Protein AF-A0A1V8V947-F1 (afdb_monomer)

Sequence (233 aa):
MATFEHIASLLNGVDLNSVPNKHSVSIDYPALELLPEGYQLSLQPPANLAAREAPPLDSRRIGIDPATSASRVIHLSVANRPIPHAGVLDILVGLPEATKAMSCRPGDSKMLAVAFHDEELECEILRIMLATKFVTEDRVREYTFEMSTVEWRESIKDFAQPWALALDELITRSSDLAYYHVRGNIAWEMSTEAAFAEEGRWVHLWGSKELRAKERADMTVEQVEWLLREVEI

Nearest PDB structures (foldseek):
  5woe-assembly1_A  TM=4.242E-01  e=2.470E-01  Homo sapiens
  6osx-assembly1_A  TM=3.884E-01  e=1.626E-01  Enterobacter cloacae
  8q2d-assembly1_A  TM=3.964E-01  e=6.427E-01  Escherichia coli
  1u4f-assembly1_B  TM=5.274E-01  e=3.227E+00  Mus musculus
  3taz-assembly1_B  TM=4.093E-01  e=3.636E+00  Pyrococcus furiosus DSM 3638

Mean predicted aligned error: 11.47 Å

pLDDT: mean 73.64, std 14.0, range [33.88, 93.5]

Radius of gyration: 20.95 Å; Cα contacts (8 Å, |Δi|>4): 324; chains: 1; bounding box: 59×42×51 Å

Structure (mmCIF, N/CA/C/O backbone):
data_AF-A0A1V8V947-F1
#
_entry.id   AF-A0A1V8V947-F1
#
loop_
_atom_site.group_PDB
_atom_site.id
_atom_site.type_symbol
_atom_site.label_atom_id
_atom_site.label_alt_id
_atom_site.label_comp_id
_atom_site.label_asym_id
_atom_site.label_entity_id
_atom_site.label_seq_id
_atom_site.pdbx_PDB_ins_code
_atom_site.Cartn_x
_atom_site.Cartn_y
_atom_site.Cartn_z
_atom_site.occupancy
_atom_site.B_iso_or_equiv
_atom_site.auth_seq_id
_atom_site.auth_comp_id
_atom_site.auth_asym_id
_atom_site.auth_atom_id
_atom_site.pdbx_PDB_model_num
ATOM 1 N N . MET A 1 1 ? 16.355 -6.332 7.725 1.00 43.31 1 MET A N 1
ATOM 2 C CA . MET A 1 1 ? 16.368 -5.189 6.794 1.00 43.31 1 MET A CA 1
ATOM 3 C C . MET A 1 1 ? 16.352 -5.743 5.390 1.00 43.31 1 MET A C 1
ATOM 5 O O . MET A 1 1 ? 17.292 -6.456 5.046 1.00 43.31 1 MET A O 1
ATOM 9 N N . ALA A 1 2 ? 15.315 -5.455 4.608 1.00 51.19 2 ALA A N 1
ATOM 10 C CA . ALA A 1 2 ? 15.417 -5.676 3.176 1.00 51.19 2 ALA A CA 1
ATOM 11 C C . ALA A 1 2 ? 16.480 -4.751 2.609 1.00 51.19 2 ALA A C 1
ATOM 13 O O . ALA A 1 2 ? 16.470 -3.540 2.822 1.00 51.19 2 ALA A O 1
ATOM 14 N N . THR A 1 3 ? 17.432 -5.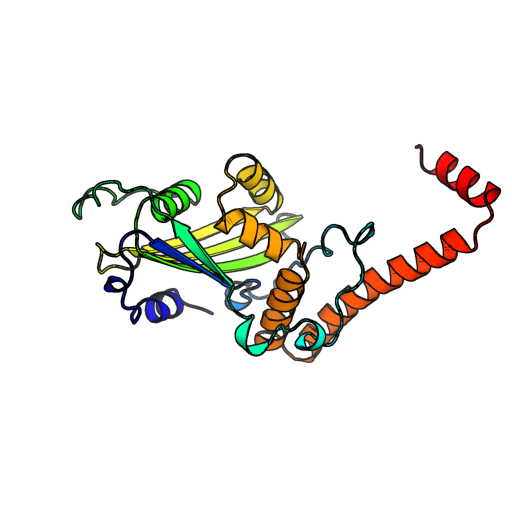349 1.917 1.00 59.91 3 THR A N 1
ATOM 15 C CA . THR A 1 3 ? 18.384 -4.623 1.096 1.00 59.91 3 THR A CA 1
ATOM 16 C C . THR A 1 3 ? 17.817 -4.540 -0.312 1.00 59.91 3 THR A C 1
ATOM 18 O O . THR A 1 3 ? 17.046 -5.400 -0.743 1.00 59.91 3 THR A O 1
ATOM 21 N N . PHE A 1 4 ? 18.221 -3.523 -1.066 1.00 56.31 4 PHE A N 1
ATOM 22 C CA . PHE A 1 4 ? 17.916 -3.455 -2.492 1.00 56.31 4 PHE A CA 1
ATOM 23 C C . PHE A 1 4 ? 18.330 -4.730 -3.246 1.00 56.31 4 PHE A C 1
ATOM 25 O O . PHE A 1 4 ? 17.620 -5.161 -4.149 1.00 56.31 4 PHE A O 1
ATOM 32 N N . GLU A 1 5 ? 19.385 -5.417 -2.791 1.00 58.59 5 GLU A N 1
ATOM 33 C CA . GLU A 1 5 ? 19.790 -6.733 -3.298 1.00 58.59 5 GLU A CA 1
ATOM 34 C C . GLU A 1 5 ? 18.665 -7.778 -3.213 1.00 58.59 5 GLU A C 1
ATOM 36 O O . GLU A 1 5 ? 18.510 -8.581 -4.132 1.00 58.59 5 GLU A O 1
ATOM 41 N N . HIS A 1 6 ? 17.839 -7.750 -2.159 1.00 63.78 6 HIS A N 1
ATOM 42 C CA . HIS A 1 6 ? 16.700 -8.656 -2.017 1.00 63.78 6 HIS A CA 1
ATOM 43 C C . HIS A 1 6 ? 15.627 -8.370 -3.075 1.00 63.78 6 HIS A C 1
ATOM 45 O O . HIS A 1 6 ? 15.242 -9.269 -3.822 1.00 63.78 6 HIS A O 1
ATOM 51 N N . ILE A 1 7 ? 15.204 -7.113 -3.218 1.00 60.56 7 ILE A N 1
ATOM 52 C CA . ILE A 1 7 ? 14.146 -6.721 -4.162 1.00 60.56 7 ILE A CA 1
ATOM 53 C C . ILE A 1 7 ? 14.621 -6.879 -5.616 1.00 60.56 7 ILE A C 1
ATOM 55 O O . ILE A 1 7 ? 13.894 -7.408 -6.457 1.00 60.56 7 ILE A O 1
ATOM 59 N N . ALA A 1 8 ? 15.864 -6.494 -5.912 1.00 58.66 8 ALA A N 1
ATOM 60 C CA . ALA A 1 8 ? 16.474 -6.654 -7.228 1.00 58.66 8 ALA A CA 1
ATOM 61 C C . ALA A 1 8 ? 16.650 -8.133 -7.609 1.00 58.66 8 ALA A C 1
ATOM 63 O O . ALA A 1 8 ? 16.474 -8.489 -8.776 1.00 58.66 8 ALA A O 1
ATOM 64 N N . SER A 1 9 ? 16.943 -9.018 -6.644 1.00 64.50 9 SER A N 1
ATOM 65 C CA . SER A 1 9 ? 17.033 -10.464 -6.898 1.00 64.50 9 SER A CA 1
ATOM 66 C C . SER A 1 9 ? 15.698 -11.073 -7.334 1.00 64.50 9 SER A C 1
ATOM 68 O O . SER A 1 9 ? 15.692 -11.938 -8.206 1.00 64.50 9 SER A O 1
ATOM 70 N N . LEU A 1 10 ? 14.571 -10.568 -6.819 1.00 61.28 10 LEU A N 1
ATOM 71 C CA . LEU A 1 10 ? 13.229 -11.016 -7.209 1.00 61.28 10 LEU A CA 1
ATOM 72 C C . LEU A 1 10 ? 12.873 -10.620 -8.651 1.00 61.28 10 LEU A C 1
ATOM 74 O O . LEU A 1 10 ? 12.071 -11.293 -9.293 1.00 61.28 10 LEU A O 1
ATOM 78 N N . LEU A 1 11 ? 13.503 -9.568 -9.183 1.00 60.72 11 LEU A N 1
ATOM 79 C CA . LEU A 1 11 ? 13.373 -9.157 -10.585 1.00 60.72 11 LEU A CA 1
ATOM 80 C C . LEU A 1 11 ? 14.347 -9.914 -11.510 1.00 60.72 11 LEU A C 1
ATOM 82 O O . LEU A 1 11 ? 14.129 -10.004 -12.723 1.00 60.72 11 LEU A O 1
ATOM 86 N N . ASN A 1 12 ? 15.413 -10.501 -10.957 1.00 55.03 12 ASN A N 1
ATOM 87 C CA . ASN A 1 12 ? 16.389 -11.315 -11.681 1.00 55.03 12 ASN A CA 1
ATOM 88 C C . ASN A 1 12 ? 15.893 -12.761 -11.835 1.00 55.03 12 ASN A C 1
ATOM 90 O O . ASN A 1 12 ? 16.386 -13.694 -11.212 1.00 55.03 12 ASN A O 1
ATOM 94 N N . GLY A 1 13 ? 14.897 -12.941 -12.699 1.00 53.22 13 GLY A N 1
ATOM 95 C CA . GLY A 1 13 ? 14.314 -14.251 -13.013 1.00 53.22 13 GLY A CA 1
ATOM 96 C C . GLY A 1 13 ? 13.030 -14.181 -13.838 1.00 53.22 13 GLY A C 1
ATOM 97 O O . GLY A 1 13 ? 12.561 -15.201 -14.338 1.00 53.22 13 GLY A O 1
ATOM 98 N N . VAL A 1 14 ? 12.475 -12.980 -14.012 1.00 58.12 14 VAL A N 1
ATOM 99 C CA . VAL A 1 14 ? 11.262 -12.748 -14.795 1.00 58.12 14 VAL A CA 1
ATOM 100 C C . VAL A 1 14 ? 11.599 -12.750 -16.289 1.00 58.12 14 VAL A C 1
ATOM 102 O O . VAL A 1 14 ? 12.390 -11.929 -16.758 1.00 58.12 14 VAL A O 1
ATOM 105 N N . ASP A 1 15 ? 10.992 -13.662 -17.057 1.00 57.00 15 ASP A N 1
ATOM 106 C CA . ASP A 1 15 ? 11.070 -13.644 -18.523 1.00 57.00 15 ASP A CA 1
ATOM 107 C C . ASP A 1 15 ? 10.157 -12.550 -19.092 1.00 57.00 15 ASP A C 1
ATOM 109 O O . ASP A 1 15 ? 8.980 -12.755 -19.416 1.00 57.00 15 ASP A O 1
ATOM 113 N N . LEU A 1 16 ? 10.734 -11.357 -19.214 1.00 60.06 16 LEU A N 1
ATOM 114 C CA . LEU A 1 16 ? 10.066 -10.163 -19.723 1.00 60.06 16 LEU A CA 1
ATOM 115 C C . LEU A 1 16 ? 9.737 -10.243 -21.229 1.00 60.06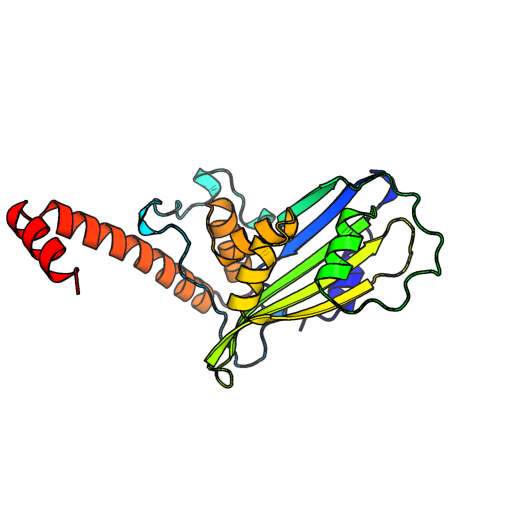 16 LEU A C 1
ATOM 117 O O . LEU A 1 16 ? 9.040 -9.368 -21.744 1.00 60.06 16 LEU A O 1
ATOM 121 N N . ASN A 1 17 ? 10.194 -11.279 -21.949 1.00 53.94 17 ASN A N 1
ATOM 122 C CA . ASN A 1 17 ? 9.938 -11.434 -23.387 1.00 53.94 17 ASN A CA 1
ATOM 123 C C . ASN A 1 17 ? 8.535 -11.973 -23.701 1.00 53.94 17 ASN A C 1
ATOM 125 O O . ASN A 1 17 ? 8.091 -11.907 -24.848 1.00 53.94 17 ASN A O 1
ATOM 129 N N . SER A 1 18 ? 7.826 -12.500 -22.699 1.00 54.06 18 SER A N 1
ATOM 130 C CA . SER A 1 18 ? 6.527 -13.152 -22.889 1.00 54.06 18 SER A CA 1
ATOM 131 C C . SER A 1 18 ? 5.364 -12.179 -23.137 1.00 54.06 18 SER A C 1
ATOM 133 O O . SER A 1 18 ? 4.320 -12.604 -23.639 1.00 54.06 18 SER A O 1
ATOM 135 N N . VAL A 1 19 ? 5.519 -10.874 -22.847 1.00 57.19 19 VAL A N 1
ATOM 136 C CA . VAL A 1 19 ? 4.451 -9.879 -23.052 1.00 57.19 19 VAL A CA 1
ATOM 137 C C . VAL A 1 19 ? 4.988 -8.517 -23.531 1.00 57.19 19 VAL A C 1
ATOM 139 O O . VAL A 1 19 ? 5.205 -7.611 -22.722 1.00 57.19 19 VAL A O 1
ATOM 142 N N . PRO A 1 20 ? 5.165 -8.307 -24.850 1.00 61.53 20 PRO A N 1
ATOM 143 C CA . PRO A 1 20 ? 5.496 -6.984 -25.365 1.00 61.53 20 PRO A CA 1
ATOM 144 C C . PRO A 1 20 ? 4.363 -6.000 -25.028 1.00 61.53 20 PRO A C 1
ATOM 146 O O . PRO A 1 20 ? 3.184 -6.306 -25.203 1.00 61.53 20 PRO A O 1
ATOM 149 N N . ASN A 1 21 ? 4.727 -4.801 -24.563 1.00 73.62 21 ASN A N 1
ATOM 150 C CA . ASN A 1 21 ? 3.820 -3.679 -24.263 1.00 73.62 21 ASN A CA 1
ATOM 151 C C . ASN A 1 21 ? 3.023 -3.758 -22.948 1.00 73.62 21 ASN A C 1
ATOM 153 O O . ASN A 1 21 ? 1.953 -3.153 -22.839 1.00 73.62 21 ASN A O 1
ATOM 157 N N . LYS A 1 22 ? 3.552 -4.422 -21.915 1.00 80.75 22 LYS A N 1
ATOM 158 C CA . LYS A 1 22 ? 3.033 -4.281 -20.545 1.00 80.75 22 LYS A CA 1
ATOM 159 C C . LYS A 1 22 ? 4.129 -3.926 -19.554 1.00 80.75 22 LYS A C 1
ATOM 161 O O . LYS A 1 22 ? 5.281 -4.316 -19.731 1.00 80.75 22 LYS A O 1
ATOM 166 N N . HIS A 1 23 ? 3.741 -3.193 -18.519 1.00 85.19 23 HIS A N 1
ATOM 167 C CA . HIS A 1 23 ? 4.539 -3.017 -17.318 1.00 85.19 23 HIS A CA 1
ATOM 168 C C . HIS A 1 23 ? 3.793 -3.637 -16.140 1.00 85.19 23 HIS A C 1
ATOM 170 O O . HIS A 1 23 ? 2.637 -3.289 -15.902 1.00 85.19 23 HIS A O 1
ATOM 176 N N . SER A 1 24 ? 4.418 -4.565 -15.430 1.00 87.56 24 SER A N 1
ATOM 177 C CA . SER A 1 24 ? 3.846 -5.145 -14.214 1.00 87.56 24 SER A CA 1
ATOM 178 C C . SER A 1 24 ? 4.377 -4.399 -12.994 1.00 87.56 24 SER A C 1
ATOM 180 O O . SER A 1 24 ? 5.542 -4.022 -12.960 1.00 87.56 24 SER A O 1
ATOM 182 N N . VAL A 1 25 ? 3.514 -4.126 -12.019 1.00 88.62 25 VAL A N 1
ATOM 183 C CA . VAL A 1 25 ? 3.895 -3.536 -10.733 1.00 88.62 25 VAL A CA 1
ATOM 184 C C . VAL A 1 25 ? 3.331 -4.414 -9.629 1.00 88.62 25 VAL A C 1
ATOM 186 O O . VAL A 1 25 ? 2.117 -4.541 -9.508 1.00 88.62 25 VAL A O 1
ATOM 189 N N . SER A 1 26 ? 4.205 -5.026 -8.844 1.00 90.31 26 SER A N 1
ATOM 190 C CA . SER A 1 26 ? 3.881 -5.740 -7.611 1.00 90.31 26 SER A CA 1
ATOM 191 C C . SER A 1 26 ? 4.018 -4.773 -6.437 1.00 90.31 26 SER A C 1
ATOM 193 O O . SER A 1 26 ? 5.027 -4.079 -6.333 1.00 90.31 26 SER A O 1
ATOM 195 N N . ILE A 1 27 ? 2.990 -4.687 -5.595 1.00 91.12 27 ILE A N 1
ATOM 196 C CA . ILE A 1 27 ? 2.965 -3.835 -4.403 1.00 91.12 27 ILE A CA 1
ATOM 197 C C . ILE A 1 27 ? 2.805 -4.720 -3.173 1.00 91.12 27 ILE A C 1
ATOM 199 O O . ILE A 1 27 ? 1.826 -5.467 -3.083 1.00 91.12 27 ILE A O 1
ATOM 203 N N . ASP A 1 28 ? 3.728 -4.571 -2.229 1.00 90.69 28 ASP A N 1
ATOM 204 C CA . ASP A 1 28 ? 3.664 -5.186 -0.909 1.00 90.69 28 ASP A CA 1
ATOM 205 C C . ASP A 1 28 ? 3.458 -4.068 0.127 1.00 90.69 28 ASP A C 1
ATOM 207 O O . ASP A 1 28 ? 4.273 -3.143 0.250 1.00 90.69 28 ASP A O 1
ATOM 211 N N . TYR A 1 29 ? 2.327 -4.116 0.835 1.00 91.88 29 TYR A N 1
ATOM 212 C CA . TYR A 1 29 ? 2.000 -3.173 1.904 1.00 91.88 29 TYR A CA 1
ATOM 213 C C . TYR A 1 29 ? 1.216 -3.867 3.037 1.00 91.88 29 TYR A C 1
ATOM 215 O O . TYR A 1 29 ? 0.268 -4.606 2.762 1.00 91.88 29 TYR A O 1
ATOM 223 N N . PRO A 1 30 ? 1.529 -3.597 4.313 1.00 91.62 30 PRO A N 1
ATOM 224 C CA . PRO A 1 30 ? 2.723 -2.899 4.775 1.00 91.62 30 PRO A CA 1
ATOM 225 C C . PRO A 1 30 ? 3.955 -3.807 4.649 1.00 91.62 30 PRO A C 1
ATOM 227 O O . PRO A 1 30 ? 3.904 -4.958 5.061 1.00 91.62 30 PRO A O 1
ATOM 230 N N . ALA A 1 31 ? 5.051 -3.274 4.111 1.00 90.38 31 ALA A N 1
ATOM 231 C CA . ALA A 1 31 ? 6.361 -3.919 4.087 1.00 90.38 31 ALA A CA 1
ATOM 232 C C . ALA A 1 31 ? 7.150 -3.496 5.338 1.00 90.38 31 ALA A C 1
ATOM 234 O O . ALA A 1 31 ? 7.839 -2.473 5.345 1.00 90.38 31 ALA A O 1
ATOM 235 N N . LEU A 1 32 ? 7.018 -4.249 6.430 1.00 86.44 32 LEU A N 1
ATOM 236 C CA . LEU A 1 32 ? 7.575 -3.917 7.748 1.00 86.44 32 LEU A CA 1
ATOM 237 C C . LEU A 1 32 ? 9.097 -3.941 7.769 1.00 86.44 32 LEU A C 1
ATOM 239 O O . LEU A 1 32 ? 9.718 -3.298 8.608 1.00 86.44 32 LEU A O 1
ATOM 243 N N . GLU A 1 33 ? 9.716 -4.618 6.810 1.00 82.88 33 GLU A N 1
ATOM 244 C CA . GLU A 1 33 ? 11.157 -4.554 6.588 1.00 82.88 33 GLU A CA 1
ATOM 245 C C . GLU A 1 33 ? 11.684 -3.149 6.254 1.00 82.88 33 GLU A C 1
ATOM 247 O O . GLU A 1 33 ? 12.891 -2.920 6.377 1.00 82.88 33 GLU A O 1
ATOM 252 N N . LEU A 1 34 ? 10.794 -2.224 5.869 1.00 84.19 34 LEU A N 1
ATOM 253 C CA . LEU A 1 34 ? 11.086 -0.804 5.672 1.00 84.19 34 LEU A CA 1
ATOM 254 C C . LEU A 1 34 ? 10.842 0.058 6.918 1.00 84.19 34 LEU A C 1
ATOM 256 O O . LEU A 1 34 ? 11.207 1.238 6.912 1.00 84.19 34 LEU A O 1
ATOM 260 N N . LEU A 1 35 ? 10.204 -0.483 7.959 1.00 85.19 35 LEU A N 1
ATOM 261 C CA . LEU A 1 35 ? 9.891 0.250 9.182 1.00 85.19 35 LEU A CA 1
ATOM 262 C C . LEU A 1 35 ? 11.200 0.586 9.922 1.00 85.19 35 LEU A C 1
ATOM 264 O O . LEU A 1 35 ? 11.994 -0.325 10.174 1.00 85.19 35 LEU A O 1
ATOM 268 N N . PRO A 1 36 ? 11.466 1.863 10.262 1.00 83.06 36 PRO A N 1
ATOM 269 C CA . PRO A 1 36 ? 12.637 2.195 11.062 1.00 83.06 36 PRO A CA 1
ATOM 270 C C . PRO A 1 36 ? 12.590 1.508 12.434 1.00 83.06 36 PRO A C 1
ATOM 272 O O . PRO A 1 36 ? 11.524 1.300 13.015 1.00 83.06 36 PRO A O 1
ATOM 275 N N . GLU A 1 37 ? 13.760 1.167 12.969 1.00 81.31 37 GLU A N 1
ATOM 276 C CA . GLU A 1 37 ? 13.858 0.535 14.284 1.00 81.31 37 GLU A CA 1
ATOM 277 C C . GLU A 1 37 ? 13.291 1.457 15.374 1.00 81.31 37 GLU A C 1
ATOM 279 O O . GLU A 1 37 ? 13.631 2.635 15.443 1.00 81.31 37 GLU A O 1
ATOM 284 N N . GLY A 1 38 ? 12.409 0.915 16.219 1.00 80.06 38 GLY A N 1
ATOM 285 C CA . GLY A 1 38 ? 11.750 1.658 17.298 1.00 80.06 38 GLY A CA 1
ATOM 286 C C . GLY A 1 38 ? 10.492 2.429 16.884 1.00 80.06 38 GLY A C 1
ATOM 287 O O . GLY A 1 38 ? 9.759 2.876 17.761 1.00 80.06 38 GLY A O 1
ATOM 288 N N . TYR A 1 39 ? 10.194 2.534 15.587 1.00 83.50 39 TYR A N 1
ATOM 289 C CA . TYR A 1 39 ? 9.003 3.229 15.100 1.00 83.50 39 TYR A CA 1
ATOM 290 C C . TYR A 1 39 ? 7.790 2.301 15.088 1.00 83.50 39 TYR A C 1
ATOM 292 O O . TYR A 1 39 ? 7.904 1.084 14.921 1.00 83.50 39 TYR A O 1
ATOM 300 N N . GLN A 1 40 ? 6.603 2.884 15.248 1.00 84.25 40 GLN A N 1
ATOM 301 C CA . GLN A 1 40 ? 5.347 2.145 15.182 1.00 84.25 40 GLN A CA 1
ATOM 302 C C . GLN A 1 40 ? 4.737 2.243 13.787 1.00 84.25 40 GLN A C 1
ATOM 304 O O . GLN A 1 40 ? 4.603 3.327 13.214 1.00 84.25 40 GLN A O 1
ATOM 309 N N . LEU A 1 41 ? 4.325 1.089 13.263 1.00 87.50 41 LEU A N 1
ATOM 310 C CA . LEU A 1 41 ? 3.518 1.001 12.056 1.00 87.50 41 LEU A CA 1
ATOM 311 C C . LEU A 1 41 ? 2.252 1.857 12.222 1.00 87.50 41 LEU A C 1
ATOM 313 O O . LEU A 1 41 ? 1.492 1.655 13.171 1.00 87.50 41 LEU A O 1
ATOM 317 N N . SER A 1 42 ? 2.012 2.775 11.284 1.00 87.56 42 SER A N 1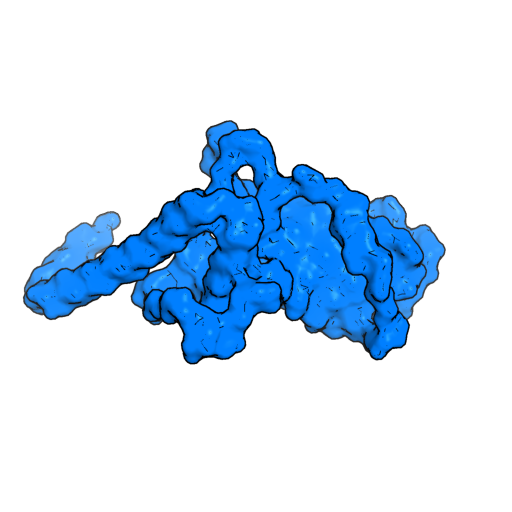
ATOM 318 C CA . SER A 1 42 ? 0.773 3.545 11.241 1.00 87.56 42 SER A CA 1
ATOM 319 C C . SER A 1 42 ? -0.230 2.885 10.309 1.00 87.56 42 SER A C 1
ATOM 321 O O . SER A 1 42 ? 0.009 2.687 9.116 1.00 87.56 42 SER A O 1
ATOM 323 N N . LEU A 1 43 ? -1.389 2.570 10.875 1.00 84.56 43 LEU A N 1
ATOM 324 C CA . LEU A 1 43 ? -2.511 1.964 10.188 1.00 84.56 43 LEU A CA 1
ATOM 325 C C . LEU A 1 43 ? -3.759 2.798 10.464 1.00 84.56 43 LEU A C 1
ATOM 327 O O . LEU A 1 43 ? -4.518 2.510 11.386 1.00 84.56 43 LEU A O 1
ATOM 331 N N . GLN A 1 44 ? -4.022 3.780 9.603 1.00 80.44 44 GLN A N 1
ATOM 332 C CA . GLN A 1 44 ? -5.248 4.585 9.660 1.00 80.44 44 GLN A CA 1
ATOM 333 C C . GLN A 1 44 ? -6.517 3.714 9.670 1.00 80.44 44 GLN A C 1
ATOM 335 O O . GLN A 1 44 ? -6.570 2.714 8.961 1.00 80.44 44 GLN A O 1
ATOM 340 N N . PRO A 1 45 ? -7.585 4.078 10.395 1.00 80.88 45 PRO A N 1
ATOM 341 C CA . PRO A 1 45 ? -8.838 3.331 10.344 1.00 80.88 45 PRO A CA 1
ATOM 342 C C . PRO A 1 45 ? -9.299 3.064 8.899 1.00 80.88 45 PRO A C 1
ATOM 344 O O . PRO A 1 45 ? -9.179 3.959 8.058 1.00 80.88 45 PRO A O 1
ATOM 347 N N . PRO A 1 46 ? -9.847 1.871 8.601 1.00 85.25 46 PRO A N 1
ATOM 348 C CA . PRO A 1 46 ? -10.348 1.556 7.270 1.00 85.25 46 PRO A CA 1
ATOM 349 C C . PRO A 1 46 ? -11.313 2.629 6.758 1.00 85.25 46 PRO A C 1
ATOM 351 O O . PRO A 1 46 ? -12.220 3.068 7.473 1.00 85.25 46 PRO A O 1
ATOM 354 N N . ALA A 1 47 ? -11.126 3.062 5.515 1.00 85.19 47 ALA A N 1
ATOM 355 C CA . ALA A 1 47 ? -11.968 4.082 4.913 1.00 85.19 47 ALA A CA 1
ATOM 356 C C . ALA A 1 47 ? -13.420 3.609 4.797 1.00 85.19 47 ALA A C 1
ATOM 358 O O . ALA A 1 47 ? -13.719 2.418 4.676 1.00 85.19 47 ALA A O 1
ATOM 359 N N . ASN A 1 48 ? -14.340 4.575 4.808 1.00 78.81 48 ASN A N 1
ATOM 360 C CA . ASN A 1 48 ? -15.779 4.333 4.719 1.00 78.81 48 ASN A CA 1
ATOM 361 C C . ASN A 1 48 ? -16.319 3.402 5.815 1.00 78.81 48 ASN A C 1
ATOM 363 O O . ASN A 1 48 ? -17.368 2.787 5.623 1.00 78.81 48 ASN A O 1
ATOM 367 N N . LEU A 1 49 ? -15.658 3.330 6.981 1.00 79.75 49 LEU A N 1
ATOM 368 C CA . LEU A 1 49 ? -16.091 2.483 8.095 1.00 79.75 49 LEU A CA 1
ATOM 369 C C . LEU A 1 49 ? -17.570 2.714 8.430 1.00 79.75 49 LEU A C 1
ATOM 371 O O . LEU A 1 49 ? -18.309 1.754 8.599 1.00 79.75 49 LEU A O 1
ATOM 375 N N . ALA A 1 50 ? -18.050 3.963 8.400 1.00 73.00 50 ALA A N 1
ATOM 376 C CA . ALA A 1 50 ? -19.459 4.304 8.620 1.00 73.00 50 ALA A CA 1
ATOM 377 C C . ALA A 1 50 ? -20.436 3.686 7.595 1.00 73.00 50 ALA A C 1
ATOM 379 O O . ALA A 1 50 ? -21.551 3.328 7.967 1.00 73.00 50 ALA A O 1
ATOM 380 N N . ALA A 1 51 ? -20.024 3.498 6.341 1.00 75.38 51 ALA A N 1
ATOM 381 C CA . ALA A 1 51 ? -20.881 3.028 5.248 1.00 75.38 51 ALA A CA 1
ATOM 382 C C . ALA A 1 51 ? -20.673 1.546 4.878 1.00 75.38 51 ALA A C 1
ATOM 384 O O . ALA A 1 51 ? -21.488 0.989 4.150 1.00 75.38 51 ALA A O 1
ATOM 385 N N . ARG A 1 52 ? -19.614 0.896 5.383 1.00 77.75 52 ARG A N 1
ATOM 386 C CA . ARG A 1 52 ? -19.246 -0.488 5.039 1.00 77.75 52 ARG A CA 1
ATOM 387 C C . ARG A 1 52 ? -19.424 -1.455 6.212 1.00 77.75 52 ARG A C 1
ATOM 389 O O . ARG A 1 52 ? -19.209 -1.084 7.368 1.00 77.75 52 ARG A O 1
ATOM 396 N N . GLU A 1 53 ? -19.840 -2.683 5.924 1.00 79.69 53 GLU A N 1
ATOM 397 C CA . GLU A 1 53 ? -19.899 -3.771 6.909 1.00 79.69 53 GLU A CA 1
ATOM 398 C C . GLU A 1 53 ? -18.495 -4.277 7.263 1.00 79.69 53 GLU A C 1
ATOM 400 O O . GLU A 1 53 ? -17.533 -4.047 6.528 1.00 79.69 53 GLU A O 1
ATOM 405 N N . ALA A 1 54 ? -18.358 -4.938 8.411 1.00 79.69 54 ALA A N 1
ATOM 406 C CA . ALA A 1 54 ? -17.098 -5.576 8.765 1.00 79.69 54 ALA A CA 1
ATOM 407 C C . ALA A 1 54 ? -16.806 -6.728 7.783 1.00 79.69 54 ALA A C 1
ATOM 409 O O . ALA A 1 54 ? -17.679 -7.579 7.583 1.00 79.69 54 ALA A O 1
ATOM 410 N N . PRO A 1 55 ? -15.599 -6.806 7.190 1.00 78.12 55 PRO A N 1
ATOM 411 C CA . PRO A 1 55 ? -15.225 -7.947 6.366 1.00 78.12 55 PRO A CA 1
ATOM 412 C C . PRO A 1 55 ? -15.293 -9.247 7.186 1.00 78.12 55 PRO A C 1
ATOM 414 O O . PRO A 1 55 ? -14.906 -9.248 8.360 1.00 78.12 55 PRO A O 1
ATOM 417 N N . PRO A 1 56 ? -15.735 -10.378 6.608 1.00 76.56 56 PRO A N 1
ATOM 418 C CA . PRO A 1 56 ? -15.742 -11.661 7.307 1.00 76.56 56 PRO A CA 1
ATOM 419 C C . PRO A 1 56 ? -14.368 -12.031 7.893 1.00 76.56 56 PRO A C 1
ATOM 421 O O . PRO A 1 56 ? -13.354 -11.977 7.208 1.00 76.56 56 PRO A O 1
ATOM 424 N N . LEU A 1 57 ? -14.293 -12.498 9.139 1.00 71.50 57 LEU A N 1
ATOM 425 C CA . LEU A 1 57 ? -12.995 -12.901 9.718 1.00 71.50 57 LEU A CA 1
ATOM 426 C C . LEU A 1 57 ? -12.314 -14.042 8.938 1.00 71.50 57 LEU A C 1
ATOM 428 O O . LEU A 1 57 ? -11.086 -14.111 8.871 1.00 71.50 57 LEU A O 1
ATOM 432 N N . ASP A 1 58 ? -13.106 -14.920 8.323 1.00 73.19 58 ASP A N 1
ATOM 433 C CA . ASP A 1 58 ? -12.628 -15.987 7.445 1.00 73.19 58 ASP A CA 1
ATOM 434 C C . ASP A 1 58 ? -12.608 -15.510 5.984 1.00 73.19 58 ASP A C 1
ATOM 436 O O . ASP A 1 58 ? -13.648 -15.459 5.321 1.00 73.19 58 ASP A O 1
ATOM 440 N N . SER A 1 59 ? -11.417 -15.179 5.476 1.00 68.62 59 SER A N 1
ATOM 441 C CA . SER A 1 59 ? -11.212 -14.685 4.106 1.00 68.62 59 SER A CA 1
ATOM 442 C C . SER A 1 59 ? -11.591 -15.714 3.034 1.00 68.62 59 SER A C 1
ATOM 444 O O . SER A 1 59 ? -11.922 -15.349 1.904 1.00 68.62 59 SER A O 1
ATOM 446 N N . ARG A 1 60 ? -11.621 -17.011 3.380 1.00 69.50 60 ARG A N 1
ATOM 447 C CA . ARG A 1 60 ? -12.022 -18.079 2.452 1.00 69.50 60 ARG A CA 1
ATOM 448 C C . ARG A 1 60 ? -13.496 -17.980 2.080 1.00 69.50 60 ARG A C 1
ATOM 450 O O . ARG A 1 60 ? -13.878 -18.424 1.001 1.00 69.50 60 ARG A O 1
ATOM 457 N N . ARG A 1 61 ? -14.322 -17.356 2.929 1.00 67.19 61 ARG A N 1
ATOM 458 C CA . ARG A 1 61 ? -15.758 -17.150 2.664 1.00 67.19 61 ARG A CA 1
ATOM 459 C C . ARG A 1 61 ? -16.032 -16.243 1.472 1.00 67.19 61 ARG A C 1
ATOM 461 O O . ARG A 1 61 ? -17.109 -16.323 0.896 1.00 67.19 61 ARG A O 1
ATOM 468 N N . ILE A 1 62 ? -15.063 -15.415 1.106 1.00 66.69 62 ILE A N 1
ATOM 469 C CA . ILE A 1 62 ? -15.137 -14.512 -0.046 1.00 66.69 62 ILE A CA 1
ATOM 470 C C . ILE A 1 62 ? -14.129 -14.897 -1.138 1.00 66.69 62 ILE A C 1
ATOM 472 O O . ILE A 1 62 ? -13.846 -14.108 -2.033 1.00 66.69 62 ILE A O 1
ATOM 476 N N . GLY A 1 63 ? -13.579 -16.115 -1.067 1.00 68.00 63 GLY A N 1
ATOM 477 C CA . GLY A 1 63 ? -12.652 -16.645 -2.066 1.00 68.00 63 GLY A CA 1
ATOM 478 C C . GLY A 1 63 ? -11.253 -16.023 -2.051 1.00 68.00 63 GLY A C 1
ATOM 479 O O . GLY A 1 63 ? -10.540 -16.154 -3.041 1.00 68.00 63 GLY A O 1
ATOM 480 N N . ILE A 1 64 ? -10.847 -15.362 -0.961 1.00 67.69 64 ILE A N 1
ATOM 481 C CA . ILE A 1 64 ? -9.511 -14.767 -0.832 1.00 67.69 64 ILE A CA 1
ATOM 482 C C . ILE A 1 64 ? -8.608 -15.714 -0.039 1.00 67.69 64 ILE A C 1
ATOM 484 O O . ILE A 1 64 ? -8.846 -15.973 1.146 1.00 67.69 64 ILE A O 1
ATOM 488 N N . ASP A 1 65 ? -7.559 -16.220 -0.690 1.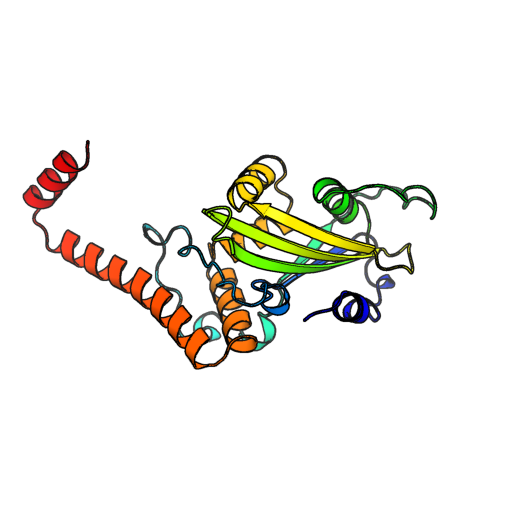00 68.56 65 ASP A N 1
ATOM 489 C CA . ASP A 1 65 ? -6.511 -17.005 -0.038 1.00 68.56 65 ASP A CA 1
ATOM 490 C C . ASP A 1 65 ? -5.437 -16.072 0.559 1.00 68.56 65 ASP A C 1
ATOM 492 O O . ASP A 1 65 ? -4.699 -15.430 -0.203 1.00 68.56 65 ASP A O 1
ATOM 496 N N . PRO A 1 66 ? -5.305 -15.999 1.901 1.00 59.16 66 PRO A N 1
ATOM 497 C CA . PRO A 1 66 ? -4.304 -15.168 2.565 1.00 59.16 66 PRO A CA 1
ATOM 498 C C . PRO A 1 66 ? -2.878 -15.483 2.117 1.00 59.16 66 PRO A C 1
ATOM 500 O O . PRO A 1 66 ? -2.070 -14.568 2.011 1.00 59.16 66 PRO A O 1
ATOM 503 N N . ALA A 1 67 ? -2.582 -16.750 1.799 1.00 61.31 67 ALA A N 1
ATOM 504 C CA . ALA A 1 67 ? -1.242 -17.175 1.398 1.00 61.31 67 ALA A CA 1
ATOM 505 C C . ALA A 1 67 ? -0.820 -16.601 0.034 1.00 61.31 67 ALA A C 1
ATOM 507 O O . ALA A 1 67 ? 0.367 -16.472 -0.243 1.00 61.31 67 ALA A O 1
ATOM 508 N N . THR A 1 68 ? -1.787 -16.231 -0.811 1.00 60.81 68 THR A N 1
ATOM 509 C CA . THR A 1 68 ? -1.540 -15.628 -2.135 1.00 60.81 68 THR A CA 1
ATOM 510 C C . THR A 1 68 ? -1.749 -14.116 -2.153 1.00 60.81 68 THR A C 1
ATOM 512 O O . THR A 1 68 ? -1.419 -13.458 -3.135 1.00 60.81 68 THR A O 1
ATOM 515 N N . SER A 1 69 ? -2.282 -13.554 -1.066 1.00 59.91 69 SER A N 1
ATOM 516 C CA . SER A 1 69 ? -2.680 -12.147 -0.994 1.00 59.91 69 SER A CA 1
ATOM 517 C C . SER A 1 69 ? -1.536 -11.207 -0.626 1.00 59.91 69 SER A C 1
ATOM 519 O O . SER A 1 69 ? -1.769 -10.007 -0.605 1.00 59.91 69 SER A O 1
ATOM 521 N N . ALA A 1 70 ? -0.332 -11.716 -0.351 1.00 61.19 70 ALA A N 1
ATOM 522 C CA . ALA A 1 70 ? 0.790 -10.921 0.152 1.00 61.19 70 ALA A CA 1
ATOM 523 C C . ALA A 1 70 ? 1.281 -9.842 -0.828 1.00 61.19 70 ALA A C 1
ATOM 525 O O . ALA A 1 70 ? 1.818 -8.819 -0.413 1.00 61.19 70 ALA A O 1
ATOM 526 N N . SER A 1 71 ? 1.045 -10.039 -2.131 1.00 68.38 71 SER A N 1
ATOM 527 C CA . SER A 1 71 ? 1.457 -9.094 -3.165 1.00 68.38 71 SER A CA 1
ATOM 528 C C . SER A 1 71 ? 0.318 -8.747 -4.113 1.00 68.38 71 SER A C 1
ATOM 530 O O . SER A 1 71 ? -0.395 -9.623 -4.609 1.00 68.38 71 SER A O 1
ATOM 532 N N . ARG A 1 72 ? 0.146 -7.452 -4.386 1.00 77.69 72 ARG A N 1
ATOM 533 C CA . ARG A 1 72 ? -0.865 -6.951 -5.315 1.00 77.69 72 ARG A CA 1
ATOM 534 C C . ARG A 1 72 ? -0.204 -6.600 -6.640 1.00 77.69 72 ARG A C 1
ATOM 536 O O . ARG A 1 72 ? 0.517 -5.612 -6.726 1.00 77.69 72 ARG A O 1
ATOM 543 N N . VAL A 1 73 ? -0.463 -7.401 -7.674 1.00 79.75 73 VAL A N 1
ATOM 544 C CA . VAL A 1 73 ? 0.106 -7.197 -9.015 1.00 79.75 73 VAL A CA 1
ATOM 545 C C . VAL A 1 73 ? -0.848 -6.397 -9.897 1.00 79.75 73 VAL A C 1
ATOM 547 O O . VAL A 1 73 ? -2.034 -6.707 -10.010 1.00 79.75 73 VAL A O 1
ATOM 550 N N . ILE A 1 74 ? -0.313 -5.374 -10.551 1.00 78.75 74 ILE A N 1
ATOM 551 C CA . ILE A 1 74 ? -1.031 -4.448 -11.419 1.00 78.75 74 ILE A CA 1
ATOM 552 C C . ILE A 1 74 ? -0.354 -4.455 -12.777 1.00 78.75 74 ILE A C 1
ATOM 554 O O . ILE A 1 74 ? 0.845 -4.214 -12.885 1.00 78.75 74 ILE A O 1
ATOM 558 N N . HIS A 1 75 ? -1.128 -4.692 -13.831 1.00 79.31 75 HIS A N 1
ATOM 559 C CA . HIS A 1 75 ? -0.627 -4.607 -15.195 1.00 79.31 75 HIS A CA 1
ATOM 560 C C . HIS A 1 75 ? -1.003 -3.262 -15.808 1.00 79.31 75 HIS A C 1
ATOM 562 O O . HIS A 1 75 ? -2.177 -2.960 -16.018 1.00 79.31 75 HIS A O 1
ATOM 568 N N . LEU A 1 76 ? 0.009 -2.467 -16.130 1.00 76.56 76 LEU A N 1
ATOM 569 C CA . LEU A 1 76 ? -0.120 -1.207 -16.839 1.00 76.56 76 LEU A CA 1
ATOM 570 C C . LEU A 1 76 ? 0.056 -1.462 -18.338 1.00 76.56 76 LEU A C 1
ATOM 572 O O . LEU A 1 76 ? 1.058 -2.031 -18.783 1.00 76.56 76 LEU A O 1
ATOM 576 N N . SER A 1 77 ? -0.916 -1.014 -19.130 1.00 76.94 77 SER A N 1
ATOM 577 C CA . SER A 1 77 ? -0.719 -0.882 -20.572 1.00 76.94 77 SER A CA 1
ATOM 578 C C . SER A 1 77 ? 0.234 0.279 -20.808 1.00 76.94 77 SER A C 1
ATOM 580 O O . SER A 1 77 ? -0.055 1.402 -20.397 1.00 76.94 77 SER A O 1
ATOM 582 N N . VAL A 1 78 ? 1.346 0.034 -21.493 1.00 75.88 78 VAL A N 1
ATOM 583 C CA . VAL A 1 78 ? 2.290 1.106 -21.824 1.00 75.88 78 VAL A CA 1
ATOM 584 C C . VAL A 1 78 ? 1.972 1.679 -23.197 1.00 75.88 78 VAL A C 1
ATOM 586 O O . VAL A 1 78 ? 1.594 0.956 -24.119 1.00 75.88 78 VAL A O 1
ATOM 589 N N . ALA A 1 79 ? 2.096 2.999 -23.343 1.00 63.00 79 ALA A N 1
ATOM 590 C CA . ALA A 1 79 ? 1.980 3.631 -24.652 1.00 63.00 79 ALA A CA 1
ATOM 591 C C . ALA A 1 79 ? 3.112 3.121 -25.561 1.00 63.00 79 ALA A C 1
ATOM 593 O O . ALA A 1 79 ? 4.263 3.107 -25.130 1.00 63.00 79 ALA A O 1
ATOM 594 N N . ASN A 1 80 ? 2.803 2.754 -26.813 1.00 51.62 80 ASN A N 1
ATOM 595 C CA . ASN A 1 80 ? 3.774 2.334 -27.838 1.00 51.62 80 ASN A CA 1
ATOM 596 C C . ASN A 1 80 ? 4.714 3.490 -28.233 1.00 51.62 80 ASN A C 1
ATOM 598 O O . ASN A 1 80 ? 4.649 4.021 -29.342 1.00 51.62 80 ASN A O 1
ATOM 602 N N . ARG A 1 81 ? 5.572 3.929 -27.316 1.00 50.22 81 ARG A N 1
ATOM 603 C CA . ARG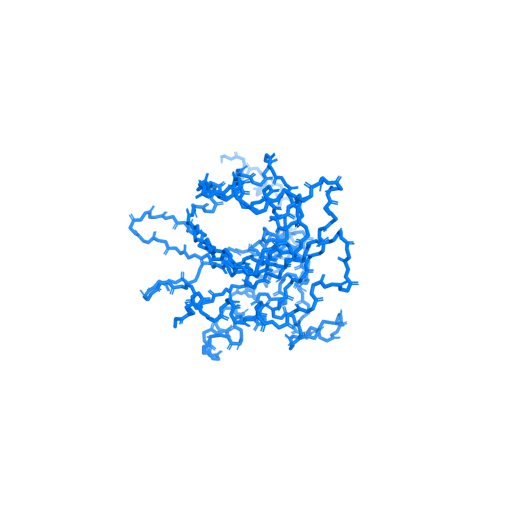 A 1 81 ? 6.651 4.869 -27.599 1.00 50.22 81 ARG A CA 1
ATOM 604 C C . ARG A 1 81 ? 7.887 4.054 -27.974 1.00 50.22 81 ARG A C 1
ATOM 606 O O . ARG A 1 81 ? 8.140 3.038 -27.326 1.00 50.22 81 ARG A O 1
ATOM 613 N N . PRO A 1 82 ? 8.640 4.460 -29.014 1.00 49.22 82 PRO A N 1
ATOM 614 C CA . PRO A 1 82 ? 9.874 3.778 -29.372 1.00 49.22 82 PRO A CA 1
ATOM 615 C C . PRO A 1 82 ? 10.751 3.710 -28.130 1.00 49.22 82 PRO A C 1
ATOM 617 O O . PRO A 1 82 ? 10.989 4.734 -27.485 1.00 49.22 82 PRO A O 1
ATOM 620 N N . ILE A 1 83 ? 11.142 2.493 -27.756 1.00 46.97 83 ILE A N 1
ATOM 621 C CA . ILE A 1 83 ? 11.878 2.288 -26.520 1.00 46.97 83 ILE A CA 1
ATOM 622 C C . ILE A 1 83 ? 13.230 2.978 -26.712 1.00 46.97 83 ILE A C 1
ATOM 624 O O . ILE A 1 83 ? 13.959 2.605 -27.636 1.00 46.97 83 ILE A O 1
ATOM 628 N N . PRO A 1 84 ? 13.538 4.035 -25.939 1.00 39.84 84 PRO A N 1
ATOM 629 C CA . PRO A 1 84 ? 14.725 4.832 -26.192 1.00 39.84 84 PRO A CA 1
ATOM 630 C C . PRO A 1 84 ? 15.958 3.935 -26.091 1.00 39.84 84 PRO A C 1
ATOM 632 O O . PRO A 1 84 ? 16.083 3.145 -25.153 1.00 39.84 84 PRO A O 1
ATOM 635 N N . HIS A 1 85 ? 16.850 4.038 -27.078 1.00 39.47 85 HIS A N 1
ATOM 636 C CA . HIS A 1 85 ? 18.125 3.334 -27.049 1.00 39.47 85 HIS A CA 1
ATOM 637 C C . HIS A 1 85 ? 18.885 3.701 -25.769 1.00 39.47 85 HIS A C 1
ATOM 639 O O . HIS A 1 85 ? 18.881 4.860 -25.343 1.00 39.47 85 HIS A O 1
ATOM 645 N N . ALA A 1 86 ? 19.485 2.686 -25.142 1.00 40.03 86 ALA A N 1
ATOM 646 C CA . ALA A 1 86 ? 20.207 2.805 -23.884 1.00 40.03 86 ALA A CA 1
ATOM 647 C C . ALA A 1 86 ? 21.211 3.970 -23.949 1.00 40.03 86 ALA A C 1
ATOM 649 O O . ALA A 1 86 ? 22.106 3.968 -24.791 1.00 40.03 86 ALA A O 1
ATOM 650 N N . GLY A 1 87 ? 21.028 4.973 -23.082 1.00 38.78 87 GLY A N 1
ATOM 651 C CA . GLY A 1 87 ? 21.970 6.089 -22.939 1.00 38.78 87 GLY A CA 1
ATOM 652 C C . GLY A 1 87 ? 21.382 7.478 -22.666 1.00 38.78 87 GLY A C 1
ATOM 653 O O . GLY A 1 87 ? 22.159 8.406 -22.486 1.00 38.78 87 GLY A O 1
ATOM 654 N N . VAL A 1 88 ? 20.055 7.674 -22.641 1.00 35.69 88 VAL A N 1
ATOM 655 C CA . VAL A 1 88 ? 19.481 9.046 -22.622 1.00 35.69 88 VAL A CA 1
ATOM 656 C C . VAL A 1 88 ? 18.907 9.501 -21.267 1.00 35.69 88 VAL A C 1
ATOM 658 O O . VAL A 1 88 ? 18.572 10.670 -21.117 1.00 35.69 88 VAL A O 1
ATOM 661 N N . LEU A 1 89 ? 18.809 8.652 -20.240 1.00 40.91 89 LEU A N 1
ATOM 662 C CA . LEU A 1 89 ? 18.173 9.049 -18.969 1.00 40.91 89 LEU A CA 1
ATOM 663 C C . LEU A 1 89 ? 18.953 8.551 -17.749 1.00 40.91 89 LEU A C 1
ATOM 665 O O . LEU A 1 89 ? 18.480 7.671 -17.027 1.00 40.91 89 LEU A O 1
ATOM 669 N N . ASP A 1 90 ? 20.137 9.130 -17.545 1.00 37.19 90 ASP A N 1
ATOM 670 C CA . ASP A 1 90 ? 20.994 8.891 -16.373 1.00 37.19 90 ASP A CA 1
ATOM 671 C C . ASP A 1 90 ? 20.759 9.870 -15.211 1.00 37.19 90 ASP A C 1
ATOM 673 O O . ASP A 1 90 ? 21.415 9.760 -14.183 1.00 37.19 90 ASP A O 1
ATOM 677 N N . ILE A 1 91 ? 19.813 10.810 -15.304 1.00 47.38 91 ILE A N 1
ATOM 678 C CA . ILE A 1 91 ? 19.510 11.707 -14.178 1.00 47.38 91 ILE A CA 1
ATOM 679 C C . ILE A 1 91 ? 18.028 12.058 -14.181 1.00 47.38 91 ILE A C 1
ATOM 681 O O . ILE A 1 91 ? 17.641 12.974 -14.896 1.00 47.38 91 ILE A O 1
ATOM 685 N N . LEU A 1 92 ? 17.201 11.369 -13.391 1.00 43.22 92 LEU A N 1
ATOM 686 C CA . LEU A 1 92 ? 15.868 11.864 -13.026 1.00 43.22 92 LEU A CA 1
ATOM 687 C C . LEU A 1 92 ? 15.495 11.366 -11.621 1.00 43.22 92 LEU A C 1
ATOM 689 O O . LEU A 1 92 ? 15.346 10.166 -11.395 1.00 43.22 92 LEU A O 1
ATOM 693 N N . VAL A 1 93 ? 15.415 12.318 -10.691 1.00 52.59 93 VAL A N 1
ATOM 694 C CA . VAL A 1 93 ? 15.322 12.148 -9.236 1.00 52.59 93 VAL A CA 1
ATOM 695 C C . VAL A 1 93 ? 13.905 12.538 -8.812 1.00 52.59 93 VAL A C 1
ATOM 697 O O . VAL A 1 93 ? 13.609 13.724 -8.727 1.00 52.59 93 VAL A O 1
ATOM 700 N N . GLY A 1 94 ? 13.026 11.556 -8.595 1.00 61.44 94 GLY A N 1
ATOM 701 C CA . GLY A 1 94 ? 11.670 11.803 -8.091 1.00 61.44 94 GLY A CA 1
ATOM 702 C C . GLY A 1 94 ? 10.664 10.680 -8.368 1.00 61.44 94 GLY A C 1
ATOM 703 O O . GLY A 1 94 ? 10.785 9.926 -9.339 1.00 61.44 94 GLY A O 1
ATOM 704 N N . LEU A 1 95 ? 9.655 10.563 -7.493 1.00 66.12 95 LEU A N 1
ATOM 705 C CA . LEU A 1 95 ? 8.516 9.652 -7.663 1.00 66.12 95 LEU A CA 1
ATOM 706 C C . LEU A 1 95 ? 7.745 9.930 -8.973 1.00 66.12 95 LEU A C 1
ATOM 708 O O . LEU A 1 95 ? 7.422 8.959 -9.663 1.00 66.12 95 LEU A O 1
ATOM 712 N N . PRO A 1 96 ? 7.488 11.190 -9.391 1.00 68.31 96 PRO A N 1
ATOM 713 C CA . PRO A 1 96 ? 6.792 11.482 -10.650 1.00 68.31 96 PRO A CA 1
ATOM 714 C C . PRO A 1 96 ? 7.513 10.947 -11.896 1.00 68.31 96 PRO A C 1
ATOM 716 O O . PRO A 1 96 ? 6.881 10.485 -12.850 1.00 68.31 96 PRO A O 1
ATOM 719 N N . GLU A 1 97 ? 8.841 10.962 -11.903 1.00 70.69 97 GLU A N 1
ATOM 720 C CA . GLU A 1 97 ? 9.660 10.506 -13.020 1.00 70.69 97 GLU A CA 1
ATOM 721 C C . GLU A 1 97 ? 9.716 8.980 -13.093 1.00 70.69 97 GLU A C 1
ATOM 723 O O . GLU A 1 97 ? 9.543 8.421 -14.181 1.00 70.69 97 GLU A O 1
ATOM 728 N N . ALA A 1 98 ? 9.881 8.304 -11.948 1.00 71.31 98 ALA A N 1
ATOM 729 C CA . ALA A 1 98 ? 9.773 6.846 -11.861 1.00 71.31 98 ALA A CA 1
ATOM 730 C C . ALA A 1 98 ? 8.381 6.378 -12.320 1.00 71.31 98 ALA A C 1
ATOM 732 O O . ALA A 1 98 ? 8.248 5.480 -13.155 1.00 71.31 98 ALA A O 1
ATOM 733 N N . THR A 1 99 ? 7.343 7.089 -11.879 1.00 72.38 99 THR A N 1
ATOM 734 C CA . THR A 1 99 ? 5.947 6.889 -12.284 1.00 72.38 99 THR A CA 1
ATOM 735 C C . THR A 1 99 ? 5.764 7.009 -13.793 1.00 72.38 99 THR A C 1
ATOM 737 O O . THR A 1 99 ? 5.215 6.118 -14.442 1.00 72.38 99 THR A O 1
ATOM 740 N N . LYS A 1 100 ? 6.266 8.097 -14.383 1.00 75.12 100 LYS A N 1
ATOM 741 C CA . LYS A 1 100 ? 6.198 8.333 -15.827 1.00 75.12 100 LYS A CA 1
ATOM 742 C C . LYS A 1 100 ? 6.927 7.245 -16.614 1.00 75.12 100 LYS A C 1
ATOM 744 O O . LYS A 1 100 ? 6.461 6.863 -17.689 1.00 75.12 100 LYS A O 1
ATOM 749 N N . ALA A 1 101 ? 8.053 6.751 -16.100 1.00 75.56 101 ALA A N 1
ATOM 750 C CA . ALA A 1 101 ? 8.816 5.686 -16.736 1.00 75.56 101 ALA A CA 1
ATOM 751 C C . ALA A 1 101 ? 8.034 4.362 -16.763 1.00 75.56 101 ALA A C 1
ATOM 753 O O . ALA A 1 101 ? 7.930 3.764 -17.836 1.00 75.56 101 ALA A O 1
ATOM 754 N N . MET A 1 102 ? 7.423 3.955 -15.642 1.00 79.06 102 MET A N 1
ATOM 755 C CA . MET A 1 102 ? 6.584 2.747 -15.565 1.00 79.06 102 MET A CA 1
ATOM 756 C C . MET A 1 102 ? 5.392 2.801 -16.535 1.00 79.06 102 MET A C 1
ATOM 758 O O . MET A 1 102 ? 5.104 1.820 -17.215 1.00 79.06 102 MET A O 1
ATOM 762 N N . SER A 1 103 ? 4.747 3.962 -16.692 1.00 76.88 103 SER A N 1
ATOM 763 C CA . SER A 1 103 ? 3.602 4.120 -17.607 1.00 76.88 103 SER A CA 1
ATOM 764 C C . SER A 1 103 ? 3.981 4.173 -19.099 1.00 76.88 103 SER A C 1
ATOM 766 O O . SER A 1 103 ? 3.110 4.090 -19.967 1.00 76.88 103 SER A O 1
ATOM 768 N N . CYS A 1 104 ? 5.266 4.329 -19.433 1.00 75.94 104 CYS A N 1
ATOM 769 C CA . CYS A 1 104 ? 5.724 4.508 -20.817 1.00 75.94 104 CYS A CA 1
ATOM 770 C C . CYS A 1 104 ? 6.629 3.387 -21.336 1.00 75.94 104 CYS A C 1
ATOM 772 O O . CYS A 1 104 ? 6.965 3.400 -22.520 1.00 75.94 104 CYS A O 1
ATOM 774 N N . ARG A 1 105 ? 7.084 2.467 -20.479 1.00 81.50 105 ARG A N 1
ATOM 775 C CA . ARG A 1 105 ? 8.111 1.484 -20.838 1.00 81.50 105 ARG A CA 1
ATOM 776 C C . ARG A 1 105 ? 7.746 0.101 -20.315 1.00 81.50 105 ARG A C 1
ATOM 778 O O . ARG A 1 105 ? 7.472 -0.021 -19.123 1.00 81.50 105 ARG A O 1
ATOM 785 N N . PRO A 1 106 ? 7.781 -0.942 -21.159 1.00 83.75 106 PRO A N 1
ATOM 786 C CA . PRO A 1 106 ? 7.501 -2.288 -20.694 1.00 83.75 106 PRO A CA 1
ATOM 787 C C . PRO A 1 106 ? 8.605 -2.770 -19.747 1.00 83.75 106 PRO A C 1
ATOM 789 O O . PRO A 1 106 ? 9.780 -2.413 -19.900 1.00 83.75 106 PRO A O 1
ATOM 792 N N . GLY A 1 107 ? 8.220 -3.570 -18.763 1.00 85.81 107 GLY A N 1
ATOM 793 C CA . GLY A 1 107 ? 9.107 -4.003 -17.692 1.00 85.81 107 GLY A CA 1
ATOM 794 C C . GLY A 1 107 ? 8.349 -4.610 -16.523 1.00 85.81 107 GLY A C 1
ATOM 795 O O . GLY A 1 107 ? 7.152 -4.887 -16.616 1.00 85.81 107 GLY A O 1
ATOM 796 N N . ASP A 1 108 ? 9.062 -4.791 -15.427 1.00 87.25 108 ASP A N 1
ATOM 797 C CA . ASP A 1 108 ? 8.501 -5.248 -14.166 1.00 87.25 108 ASP A CA 1
ATOM 798 C C . ASP A 1 108 ? 9.061 -4.406 -13.022 1.00 87.25 108 ASP A C 1
ATOM 800 O O . ASP A 1 108 ? 10.234 -4.012 -13.039 1.00 87.25 108 ASP A O 1
ATOM 804 N N . SER A 1 109 ? 8.206 -4.104 -12.056 1.00 88.12 109 SER A N 1
ATOM 805 C CA . SER A 1 109 ? 8.541 -3.327 -10.876 1.00 88.12 109 SER A CA 1
ATOM 806 C C . SER A 1 109 ? 8.029 -4.005 -9.624 1.00 88.12 109 SER A C 1
ATOM 808 O O . SER A 1 109 ? 6.893 -4.475 -9.574 1.00 88.12 109 SER A O 1
ATOM 810 N N . LYS A 1 110 ? 8.845 -3.965 -8.577 1.00 89.56 110 LYS A N 1
ATOM 811 C CA . LYS A 1 110 ? 8.442 -4.344 -7.230 1.00 89.56 110 LYS A CA 1
ATOM 812 C C . LYS A 1 110 ? 8.524 -3.128 -6.319 1.00 89.56 110 LYS A C 1
ATOM 814 O O . LYS A 1 110 ? 9.558 -2.465 -6.243 1.00 89.56 110 LYS A O 1
ATOM 819 N N . MET A 1 111 ? 7.410 -2.839 -5.664 1.00 89.88 111 MET A N 1
ATOM 820 C CA . MET A 1 111 ? 7.223 -1.736 -4.742 1.00 89.88 111 MET A CA 1
ATOM 821 C C . MET A 1 111 ? 6.951 -2.288 -3.351 1.00 89.88 111 MET A C 1
ATOM 823 O O . MET A 1 111 ? 6.013 -3.051 -3.143 1.00 89.88 111 MET A O 1
ATOM 827 N N . LEU A 1 112 ? 7.756 -1.847 -2.402 1.00 90.56 112 LEU A N 1
ATOM 828 C CA . LEU A 1 112 ? 7.540 -2.044 -0.984 1.00 90.56 112 LEU A CA 1
ATOM 829 C C . LEU A 1 112 ? 7.136 -0.707 -0.382 1.00 90.56 112 LEU A C 1
ATOM 831 O O . LEU A 1 112 ? 7.766 0.311 -0.675 1.00 90.56 112 LEU A O 1
ATOM 835 N N . ALA A 1 113 ? 6.111 -0.694 0.458 1.00 91.69 113 ALA A N 1
ATOM 836 C CA . ALA A 1 113 ? 5.674 0.529 1.111 1.00 91.69 113 ALA A CA 1
ATOM 837 C C . ALA A 1 113 ? 5.305 0.283 2.573 1.00 91.69 113 ALA A C 1
ATOM 839 O O . ALA A 1 113 ? 4.734 -0.749 2.917 1.00 91.69 113 ALA A O 1
ATOM 840 N N . VAL A 1 114 ? 5.577 1.260 3.433 1.00 92.25 114 VAL A N 1
ATOM 841 C CA . VAL A 1 114 ? 5.160 1.250 4.838 1.00 92.25 114 VAL A CA 1
ATOM 842 C C . VAL A 1 114 ? 4.782 2.658 5.272 1.00 92.25 114 VAL A C 1
ATOM 844 O O . VAL A 1 114 ? 5.415 3.630 4.863 1.00 92.25 114 VAL A O 1
ATOM 847 N N . ALA A 1 115 ? 3.744 2.767 6.097 1.00 93.50 115 ALA A N 1
ATOM 848 C CA . ALA A 1 115 ? 3.387 4.017 6.754 1.00 93.50 115 ALA A CA 1
ATOM 849 C C . ALA A 1 115 ? 3.740 3.924 8.241 1.00 93.50 115 ALA A C 1
ATOM 851 O O . ALA A 1 115 ? 3.475 2.901 8.868 1.00 93.50 115 ALA A O 1
ATOM 852 N N . PHE A 1 116 ? 4.325 4.967 8.817 1.00 90.50 116 PHE A N 1
ATOM 853 C CA . PHE A 1 116 ? 4.662 5.023 10.240 1.00 90.50 116 PHE A CA 1
ATOM 854 C C . PHE A 1 116 ? 4.461 6.427 10.795 1.00 90.50 116 PHE A C 1
ATOM 856 O O . PHE A 1 116 ? 4.429 7.397 10.041 1.00 90.50 116 PHE A O 1
ATOM 863 N N . HIS A 1 117 ? 4.278 6.527 12.109 1.00 90.56 117 HIS A N 1
ATOM 864 C CA . HIS A 1 117 ? 4.240 7.822 12.779 1.00 90.56 117 HIS A CA 1
ATOM 865 C C . HIS A 1 117 ? 5.661 8.251 13.131 1.00 90.56 117 HIS A C 1
ATOM 867 O O . HIS A 1 117 ? 6.383 7.500 13.786 1.00 90.56 117 HIS A O 1
ATOM 873 N N . ASP A 1 118 ? 6.052 9.431 12.669 1.00 85.38 118 ASP A N 1
ATOM 874 C CA . ASP A 1 118 ? 7.292 10.085 13.051 1.00 85.38 118 ASP A CA 1
ATOM 875 C C . ASP A 1 118 ? 7.007 11.012 14.237 1.00 85.38 118 ASP A C 1
ATOM 877 O O . ASP A 1 118 ? 6.259 11.984 14.106 1.00 85.38 118 ASP A O 1
ATOM 881 N N . GLU A 1 119 ? 7.559 10.667 15.403 1.00 83.69 119 GLU A N 1
ATOM 882 C CA . GLU A 1 119 ? 7.353 11.422 16.643 1.00 83.69 119 GLU A CA 1
ATOM 883 C C . GLU A 1 119 ? 8.055 12.787 16.618 1.00 83.69 119 GLU A C 1
ATOM 885 O O . GLU A 1 119 ? 7.575 13.724 17.250 1.00 83.69 119 GLU A O 1
ATOM 890 N N . GLU A 1 120 ? 9.166 12.930 15.886 1.00 82.00 120 GLU A N 1
ATOM 891 C CA . GLU A 1 120 ? 9.907 14.194 15.803 1.00 82.00 120 GLU A CA 1
ATOM 892 C C . GLU A 1 120 ? 9.182 15.204 14.909 1.00 82.00 120 GLU A C 1
ATOM 894 O O . GLU A 1 120 ? 9.167 16.404 15.194 1.00 82.00 120 GLU A O 1
ATOM 899 N N . LEU A 1 121 ? 8.570 14.715 13.829 1.00 80.06 121 LEU A N 1
ATOM 900 C CA . LEU A 1 121 ? 7.801 15.522 12.881 1.00 80.06 121 LEU A CA 1
ATOM 901 C C . LEU A 1 121 ? 6.306 15.608 13.229 1.00 80.06 121 LEU A C 1
ATOM 903 O O . LEU A 1 121 ? 5.566 16.298 12.527 1.00 80.06 121 LEU A O 1
ATOM 907 N N . GLU A 1 122 ? 5.860 14.895 14.268 1.00 87.25 122 GLU A N 1
ATOM 908 C CA . GLU A 1 122 ? 4.459 14.761 14.694 1.00 87.25 122 GLU A CA 1
ATOM 909 C C . GLU A 1 122 ? 3.500 14.442 13.530 1.00 87.25 122 GLU A C 1
ATOM 911 O O . GLU A 1 122 ? 2.368 14.930 13.457 1.00 87.25 122 GLU A O 1
ATOM 916 N N . CYS A 1 123 ? 3.937 13.611 12.580 1.00 87.12 123 CYS A N 1
ATOM 917 C CA . CYS A 1 123 ? 3.161 13.318 11.378 1.00 87.12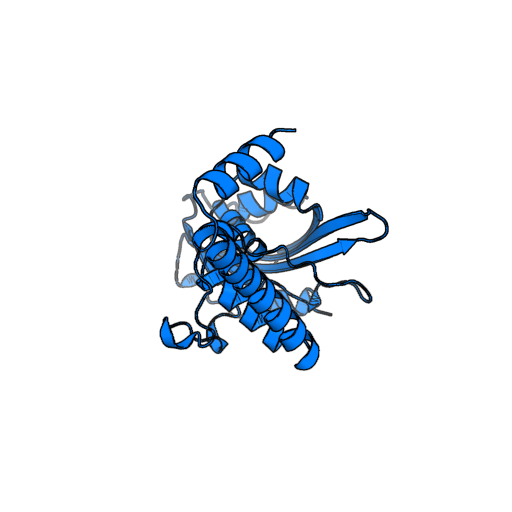 123 CYS A CA 1
ATOM 918 C C . CYS A 1 123 ? 3.297 11.864 10.926 1.00 87.12 123 CYS A C 1
ATOM 920 O O . CYS A 1 123 ? 4.130 11.102 11.406 1.00 87.12 123 CYS A O 1
ATOM 922 N N . GLU A 1 124 ? 2.415 11.435 10.028 1.00 90.38 124 GLU A N 1
ATOM 923 C CA . GLU A 1 124 ? 2.534 10.120 9.403 1.00 90.38 124 GLU A CA 1
ATOM 924 C C . GLU A 1 124 ? 3.370 10.221 8.130 1.00 90.38 124 GLU A C 1
ATOM 926 O O . GLU A 1 124 ? 3.036 10.990 7.224 1.00 90.38 124 GLU A O 1
ATOM 931 N N . ILE A 1 125 ? 4.401 9.390 8.040 1.00 91.00 125 ILE A N 1
ATOM 932 C CA . ILE A 1 125 ? 5.295 9.279 6.893 1.00 91.00 125 ILE A CA 1
ATOM 933 C C . ILE A 1 125 ? 4.988 7.991 6.135 1.00 91.00 125 ILE A C 1
ATOM 935 O O . ILE A 1 125 ? 4.834 6.922 6.724 1.00 91.00 125 ILE A O 1
ATOM 939 N N . LEU A 1 126 ? 4.912 8.095 4.811 1.00 91.75 126 LEU A N 1
ATOM 940 C CA . LEU A 1 126 ? 4.880 6.989 3.867 1.00 91.75 126 LEU A CA 1
ATOM 941 C C . LEU A 1 126 ? 6.277 6.825 3.262 1.00 91.75 126 LEU A C 1
ATOM 943 O O . LEU A 1 126 ? 6.742 7.681 2.506 1.00 91.75 126 LEU A O 1
ATOM 947 N N . ARG A 1 127 ? 6.928 5.702 3.569 1.00 90.06 127 ARG A N 1
ATOM 948 C CA . ARG A 1 127 ? 8.193 5.291 2.957 1.00 90.06 127 ARG A CA 1
ATOM 949 C C . ARG A 1 127 ? 7.923 4.263 1.867 1.00 90.06 127 ARG A C 1
ATOM 951 O O . ARG A 1 127 ? 7.226 3.278 2.103 1.00 90.06 127 ARG A O 1
ATOM 958 N N . ILE A 1 128 ? 8.504 4.475 0.691 1.00 88.94 128 ILE A N 1
ATOM 959 C CA . ILE A 1 128 ? 8.369 3.602 -0.477 1.00 88.94 128 ILE A CA 1
ATOM 960 C C . ILE A 1 128 ? 9.763 3.238 -0.984 1.00 88.94 128 ILE A C 1
ATOM 962 O O . ILE A 1 128 ? 10.574 4.122 -1.245 1.00 88.94 128 ILE A O 1
ATOM 966 N N . MET A 1 129 ? 10.022 1.950 -1.188 1.00 87.62 129 MET A N 1
ATOM 967 C CA . MET A 1 129 ? 11.151 1.462 -1.981 1.00 87.62 129 MET A CA 1
ATOM 968 C C . MET A 1 129 ? 10.630 0.830 -3.268 1.00 87.62 129 MET A C 1
ATOM 970 O O . MET A 1 129 ? 9.749 -0.024 -3.240 1.00 87.62 129 MET A O 1
ATOM 974 N N . LEU A 1 130 ? 11.170 1.252 -4.406 1.00 86.81 130 LEU A N 1
ATOM 975 C CA . LEU A 1 130 ? 10.782 0.794 -5.735 1.00 86.81 130 LEU A CA 1
ATOM 976 C C . LEU A 1 130 ? 12.015 0.278 -6.473 1.00 86.81 130 LEU A C 1
ATOM 978 O O . LEU A 1 130 ? 12.987 1.010 -6.652 1.00 86.81 130 LEU A O 1
ATOM 982 N N . ALA A 1 131 ? 11.945 -0.959 -6.950 1.00 87.12 131 ALA A N 1
ATOM 983 C CA . ALA A 1 131 ? 12.904 -1.514 -7.892 1.00 87.12 131 ALA A CA 1
ATOM 984 C C . ALA A 1 131 ? 12.208 -1.776 -9.230 1.00 87.12 131 ALA A C 1
ATOM 986 O O . ALA A 1 131 ? 11.107 -2.324 -9.258 1.00 87.12 131 ALA A O 1
ATOM 987 N N . THR A 1 132 ? 12.855 -1.417 -10.336 1.00 85.00 132 THR A N 1
ATOM 988 C CA . THR A 1 132 ? 12.293 -1.535 -11.686 1.00 85.00 132 THR A CA 1
ATOM 989 C C . THR A 1 132 ? 13.312 -2.120 -12.656 1.00 85.00 132 THR A C 1
ATOM 991 O O . THR A 1 132 ? 14.429 -1.615 -12.772 1.00 85.00 132 THR A O 1
ATOM 994 N N . LYS A 1 133 ? 12.905 -3.135 -13.426 1.00 84.88 133 LYS A N 1
ATOM 995 C CA . LYS A 1 133 ? 13.659 -3.685 -14.559 1.00 84.88 133 LYS A CA 1
ATOM 996 C C . LYS A 1 133 ? 12.878 -3.467 -15.852 1.00 84.88 133 LYS A C 1
ATOM 998 O O . LYS A 1 133 ? 11.765 -3.961 -16.013 1.00 84.88 133 LYS A O 1
ATOM 1003 N N . PHE A 1 134 ? 13.453 -2.724 -16.794 1.00 83.69 134 PHE A N 1
ATOM 1004 C CA . PHE A 1 134 ? 12.834 -2.496 -18.103 1.00 83.69 134 PHE A CA 1
ATOM 1005 C C . PHE A 1 134 ? 13.271 -3.564 -19.107 1.00 83.69 134 PHE A C 1
ATOM 1007 O O . PHE A 1 134 ? 14.417 -3.989 -19.085 1.00 83.69 134 PHE A O 1
ATOM 1014 N N . VAL A 1 135 ? 12.409 -3.923 -20.065 1.00 79.62 135 VAL A N 1
ATOM 1015 C CA . VAL A 1 135 ? 12.737 -4.911 -21.123 1.00 79.62 135 VAL A CA 1
ATOM 1016 C C . VAL A 1 135 ? 14.030 -4.564 -21.879 1.00 79.62 135 VAL A C 1
ATOM 1018 O O . VAL A 1 135 ? 14.752 -5.447 -22.328 1.00 79.62 135 VAL A O 1
ATOM 1021 N N . THR A 1 136 ? 14.336 -3.275 -22.036 1.00 72.75 136 THR A N 1
ATOM 1022 C CA . THR A 1 136 ? 15.492 -2.800 -22.816 1.00 72.75 136 THR A CA 1
ATOM 1023 C C . THR A 1 136 ? 16.741 -2.516 -22.000 1.00 72.75 136 THR A C 1
ATOM 1025 O O . THR A 1 136 ? 17.722 -2.024 -22.554 1.00 72.75 136 THR A O 1
ATOM 1028 N N . GLU A 1 137 ? 16.702 -2.740 -20.691 1.00 71.75 137 GLU A N 1
ATOM 1029 C CA . GLU A 1 137 ? 17.822 -2.485 -19.794 1.00 71.75 137 GLU A CA 1
ATOM 1030 C C . GLU A 1 137 ? 18.065 -3.735 -18.956 1.00 71.75 137 GLU A C 1
ATOM 1032 O O . GLU A 1 137 ? 17.166 -4.230 -18.287 1.00 71.75 137 GLU A O 1
ATOM 1037 N N . ASP A 1 138 ? 19.297 -4.236 -18.951 1.00 69.38 138 ASP A N 1
ATOM 1038 C CA . ASP A 1 138 ? 19.637 -5.372 -18.087 1.00 69.38 138 ASP A CA 1
ATOM 1039 C C . ASP A 1 138 ? 19.852 -4.946 -16.621 1.00 69.38 138 ASP A C 1
ATOM 1041 O O . ASP A 1 138 ? 19.909 -5.765 -15.708 1.00 69.38 138 ASP A O 1
ATOM 1045 N N . ARG A 1 139 ? 19.940 -3.633 -16.377 1.00 77.25 139 ARG A N 1
ATOM 1046 C CA . ARG A 1 139 ? 20.114 -3.057 -15.043 1.00 77.25 139 ARG A CA 1
ATOM 1047 C C . ARG A 1 139 ? 18.768 -2.858 -14.356 1.00 77.25 139 ARG A C 1
ATOM 1049 O O . ARG A 1 139 ? 17.825 -2.346 -14.958 1.00 77.25 139 ARG A O 1
ATOM 1056 N N . VAL A 1 140 ? 18.726 -3.197 -13.072 1.00 79.44 140 VAL A N 1
ATOM 1057 C CA . VAL A 1 140 ? 17.645 -2.802 -12.166 1.00 79.44 140 VAL A CA 1
ATOM 1058 C C . VAL A 1 140 ? 17.891 -1.358 -11.731 1.00 79.44 140 VAL A C 1
ATOM 1060 O O . VAL A 1 140 ? 19.019 -0.989 -11.402 1.00 79.44 140 VAL A O 1
ATOM 1063 N N . ARG A 1 141 ? 16.848 -0.530 -11.777 1.00 81.56 141 ARG A N 1
ATOM 1064 C CA . ARG A 1 141 ? 16.847 0.822 -11.210 1.00 81.56 141 ARG A CA 1
ATOM 1065 C C . ARG A 1 141 ? 16.149 0.799 -9.863 1.00 81.56 141 ARG A C 1
ATOM 1067 O O . ARG A 1 141 ? 15.119 0.148 -9.722 1.00 81.56 141 ARG A O 1
ATOM 1074 N N . GLU A 1 142 ? 16.696 1.537 -8.913 1.00 80.06 142 GLU A N 1
ATOM 1075 C CA . GLU A 1 142 ? 16.302 1.505 -7.510 1.00 80.06 142 GLU A CA 1
ATOM 1076 C C . GLU A 1 142 ? 15.987 2.917 -7.030 1.00 80.06 142 GLU A C 1
ATOM 1078 O O . GLU A 1 142 ? 16.713 3.866 -7.338 1.00 80.06 142 GLU A O 1
ATOM 1083 N N . TYR A 1 143 ? 14.892 3.053 -6.291 1.00 81.69 143 TYR A N 1
ATOM 1084 C CA . TYR A 1 143 ? 14.408 4.327 -5.788 1.00 81.69 143 TYR A CA 1
ATOM 1085 C C . TYR A 1 143 ? 13.883 4.172 -4.360 1.00 81.69 143 TYR A C 1
ATOM 1087 O O . TYR A 1 143 ? 13.173 3.211 -4.065 1.00 81.69 143 TYR A O 1
ATOM 1095 N N . THR A 1 144 ? 14.180 5.148 -3.501 1.00 82.12 144 THR A N 1
ATOM 1096 C CA . THR A 1 144 ? 13.570 5.289 -2.172 1.00 82.12 144 THR A CA 1
ATOM 1097 C C . THR A 1 144 ? 12.901 6.650 -2.081 1.00 82.12 144 THR A C 1
ATOM 1099 O O . THR A 1 144 ? 13.480 7.657 -2.492 1.00 82.12 144 THR A O 1
ATOM 1102 N N . PHE A 1 145 ? 11.694 6.676 -1.531 1.00 83.50 145 PHE A N 1
ATOM 1103 C CA . PHE A 1 145 ? 10.899 7.878 -1.338 1.00 83.50 145 PHE A CA 1
ATOM 1104 C C . PHE A 1 145 ? 10.373 7.926 0.089 1.00 83.50 145 PHE A C 1
ATOM 1106 O O . PHE A 1 145 ? 9.964 6.903 0.636 1.00 83.50 145 PHE A O 1
ATOM 1113 N N . GLU A 1 146 ? 10.336 9.126 0.648 1.00 86.81 146 GLU A N 1
ATOM 1114 C CA . GLU A 1 146 ? 9.642 9.431 1.892 1.00 86.81 146 GLU A CA 1
ATOM 1115 C C . GLU A 1 146 ? 8.845 10.707 1.681 1.00 86.81 146 GLU A C 1
ATOM 1117 O O . GLU A 1 146 ? 9.336 11.666 1.086 1.00 86.81 146 GLU A O 1
ATOM 1122 N N . MET A 1 147 ? 7.597 10.687 2.124 1.00 88.38 147 MET A N 1
ATOM 1123 C CA . MET A 1 147 ? 6.715 11.847 2.125 1.00 88.38 147 MET A CA 1
ATOM 1124 C C . MET A 1 147 ? 5.664 11.668 3.205 1.00 88.38 147 MET A C 1
ATOM 1126 O O . MET A 1 147 ? 5.364 10.541 3.602 1.00 88.38 147 MET A O 1
ATOM 1130 N N . SER A 1 148 ? 5.065 12.757 3.658 1.00 89.69 148 SER A N 1
ATOM 1131 C CA . SER A 1 148 ? 3.920 12.664 4.555 1.00 89.69 148 SER A CA 1
ATOM 1132 C C . SER A 1 148 ? 2.720 12.007 3.861 1.00 89.69 148 SER A C 1
ATOM 1134 O O . SER A 1 148 ? 2.539 12.091 2.640 1.00 89.69 148 SER A O 1
ATOM 1136 N N . THR A 1 149 ? 1.831 11.382 4.636 1.00 87.12 149 THR A N 1
ATOM 1137 C CA . THR A 1 149 ? 0.578 10.828 4.089 1.00 87.12 149 THR A CA 1
ATOM 1138 C C . THR A 1 149 ? -0.351 11.917 3.539 1.00 87.12 149 THR A C 1
ATOM 1140 O O . THR A 1 149 ? -1.225 11.623 2.721 1.00 87.12 149 THR A O 1
ATOM 1143 N N . VAL A 1 150 ? -0.161 13.173 3.957 1.00 87.69 150 VAL A N 1
ATOM 1144 C CA . VAL A 1 150 ? -0.861 14.347 3.419 1.00 87.69 150 VAL A CA 1
ATOM 1145 C C . VAL A 1 150 ? -0.365 14.664 2.011 1.00 87.69 150 VAL A C 1
ATOM 1147 O O . VAL A 1 150 ? -1.176 14.683 1.086 1.00 87.69 150 VAL A O 1
ATOM 1150 N N . GLU A 1 151 ? 0.949 14.811 1.828 1.00 86.06 151 GLU A N 1
ATOM 1151 C CA . GLU A 1 151 ? 1.565 15.043 0.512 1.00 86.06 151 GLU A CA 1
ATOM 1152 C C . GLU A 1 151 ? 1.232 13.913 -0.469 1.00 86.06 151 GLU A C 1
ATOM 1154 O O . GLU A 1 151 ? 0.898 14.163 -1.627 1.00 86.06 151 GLU A O 1
ATOM 1159 N N . TRP A 1 152 ? 1.233 12.662 0.004 1.00 86.94 152 TRP A N 1
ATOM 1160 C CA . TRP A 1 152 ? 0.791 11.511 -0.783 1.00 86.94 152 TRP A CA 1
ATOM 1161 C C . TRP A 1 152 ? -0.646 11.687 -1.297 1.00 86.94 152 TRP A C 1
ATOM 1163 O O . TRP A 1 152 ? -0.891 11.599 -2.504 1.00 86.94 152 TRP A O 1
ATOM 1173 N N . ARG A 1 153 ? -1.597 12.001 -0.407 1.00 85.31 153 ARG A N 1
ATOM 1174 C CA . ARG A 1 153 ? -3.010 12.202 -0.771 1.00 85.31 153 ARG A CA 1
ATOM 1175 C C . ARG A 1 153 ? -3.212 13.368 -1.736 1.00 85.31 153 ARG A C 1
ATOM 1177 O O . ARG A 1 153 ? -4.107 13.304 -2.577 1.00 85.31 153 ARG A O 1
ATOM 1184 N N . GLU A 1 154 ? -2.425 14.430 -1.611 1.00 83.12 154 GLU A N 1
ATOM 1185 C CA . GLU A 1 154 ? -2.444 15.551 -2.554 1.00 83.12 154 GLU A CA 1
ATOM 1186 C C . GLU A 1 154 ? -1.914 15.114 -3.925 1.00 83.12 154 GLU A C 1
ATOM 1188 O O . GLU A 1 154 ? -2.578 15.329 -4.937 1.00 83.12 154 GLU A O 1
ATOM 1193 N N . SER A 1 155 ? -0.799 14.378 -3.955 1.00 76.69 155 SER A N 1
ATOM 1194 C CA . SER A 1 155 ? -0.169 13.924 -5.199 1.00 76.69 155 SER A CA 1
ATOM 1195 C C . SER A 1 155 ? -1.050 12.984 -6.036 1.00 76.69 155 SER A C 1
ATOM 1197 O O . SER A 1 155 ? -1.071 13.084 -7.266 1.00 76.69 155 SER A O 1
ATOM 1199 N N . ILE A 1 156 ? -1.829 12.101 -5.399 1.00 77.62 156 ILE A N 1
ATOM 1200 C CA . ILE A 1 156 ? -2.713 11.165 -6.113 1.00 77.62 156 ILE A CA 1
ATOM 1201 C C . ILE A 1 156 ? -3.888 11.884 -6.769 1.00 77.62 156 ILE A C 1
ATOM 1203 O O . ILE A 1 156 ? -4.312 11.478 -7.852 1.00 77.62 156 ILE A O 1
ATOM 1207 N N . LYS A 1 157 ? -4.431 12.935 -6.141 1.00 69.75 157 LYS A N 1
ATOM 1208 C CA . LYS A 1 157 ? -5.569 13.678 -6.705 1.00 69.75 157 LYS A CA 1
ATOM 1209 C C . LYS A 1 157 ? -5.221 14.284 -8.062 1.00 69.75 157 LYS A C 1
ATOM 1211 O O . LYS A 1 157 ? -6.057 14.267 -8.962 1.00 69.75 157 LYS A O 1
ATOM 1216 N N . ASP A 1 158 ? -3.980 14.735 -8.211 1.00 62.66 158 ASP A N 1
ATOM 1217 C CA . ASP A 1 158 ? -3.496 15.381 -9.429 1.00 62.66 158 ASP A CA 1
ATOM 1218 C C . ASP A 1 158 ? -2.927 14.377 -10.450 1.00 62.66 158 ASP A C 1
ATOM 1220 O O . ASP A 1 158 ? -2.975 14.619 -11.658 1.00 62.66 158 ASP A O 1
ATOM 1224 N N . PHE A 1 159 ? -2.431 13.219 -9.990 1.00 59.59 159 PHE A N 1
ATOM 1225 C CA . PHE A 1 159 ? -1.748 12.219 -10.821 1.00 59.59 159 PHE A CA 1
ATOM 1226 C C . PHE A 1 159 ? -2.189 10.777 -10.527 1.00 59.59 159 PHE A C 1
ATOM 1228 O O . PHE A 1 159 ? -1.357 9.892 -10.321 1.00 59.59 159 PHE A O 1
ATOM 1235 N N . ALA A 1 160 ? -3.498 10.515 -10.562 1.00 67.31 160 ALA A N 1
ATOM 1236 C CA . ALA A 1 160 ? -4.098 9.204 -10.293 1.00 67.31 160 ALA A CA 1
ATOM 1237 C C . ALA A 1 160 ? -3.701 8.123 -11.325 1.00 67.31 160 ALA A C 1
ATOM 1239 O O . ALA A 1 160 ? -4.466 7.758 -12.221 1.00 67.31 160 ALA A O 1
ATOM 1240 N N . GLN A 1 161 ? -2.483 7.594 -11.218 1.00 78.12 161 GLN A N 1
ATOM 1241 C CA . GLN A 1 161 ? -2.058 6.403 -11.945 1.00 78.12 161 GLN A CA 1
ATOM 1242 C C . GLN A 1 161 ? -2.643 5.148 -11.278 1.00 78.12 161 GLN A C 1
ATOM 1244 O O . GLN A 1 161 ? -2.776 5.120 -10.053 1.00 78.12 161 GLN A O 1
ATOM 1249 N N . PRO A 1 162 ? -2.938 4.074 -12.037 1.00 83.31 162 PRO A N 1
ATOM 1250 C CA . PRO A 1 162 ? -3.566 2.875 -11.477 1.00 83.31 162 PRO A CA 1
ATOM 1251 C C . PRO A 1 162 ? -2.813 2.254 -10.291 1.00 83.31 162 PRO A C 1
ATOM 1253 O O . PRO A 1 162 ? -3.442 1.794 -9.345 1.00 83.31 162 PRO A O 1
ATOM 1256 N N . TRP A 1 163 ? -1.475 2.266 -10.310 1.00 84.56 163 TRP A N 1
ATOM 1257 C CA . TRP A 1 163 ? -0.670 1.737 -9.203 1.00 84.56 163 TRP A CA 1
ATOM 1258 C C . TRP A 1 163 ? -0.742 2.618 -7.947 1.00 84.56 163 TRP A C 1
ATOM 1260 O O . TRP A 1 163 ? -0.779 2.090 -6.841 1.00 84.56 163 TRP A O 1
ATOM 1270 N N . ALA A 1 164 ? -0.820 3.943 -8.110 1.00 85.19 164 ALA A N 1
ATOM 1271 C CA . ALA A 1 164 ? -0.899 4.882 -6.995 1.00 85.19 164 ALA A CA 1
ATOM 1272 C C . ALA A 1 164 ? -2.261 4.776 -6.301 1.00 85.19 164 ALA A C 1
ATOM 1274 O O . ALA A 1 164 ? -2.328 4.698 -5.080 1.00 85.19 164 ALA A O 1
ATOM 1275 N N . LEU A 1 165 ? -3.338 4.660 -7.089 1.00 87.25 165 LEU A N 1
ATOM 1276 C CA . LEU A 1 165 ? -4.680 4.374 -6.576 1.00 87.25 165 LEU A CA 1
ATOM 1277 C C . LEU A 1 165 ? -4.736 3.038 -5.832 1.00 87.25 165 LEU A C 1
ATOM 1279 O O . LEU A 1 165 ? -5.390 2.935 -4.802 1.00 87.25 165 LEU A O 1
ATOM 1283 N N . ALA A 1 166 ? -4.045 2.014 -6.332 1.00 89.31 166 ALA A N 1
ATOM 1284 C CA . ALA A 1 166 ? -4.006 0.724 -5.662 1.00 89.31 166 ALA A CA 1
ATOM 1285 C C . ALA A 1 166 ? -3.208 0.759 -4.352 1.00 89.31 166 ALA A C 1
ATOM 1287 O O . ALA A 1 166 ? -3.628 0.108 -3.398 1.00 89.31 166 ALA A O 1
ATOM 1288 N N . LEU A 1 167 ? -2.099 1.506 -4.284 1.00 90.81 167 LEU A N 1
ATOM 1289 C CA . LEU A 1 167 ? -1.379 1.736 -3.029 1.00 90.81 167 LEU A CA 1
ATOM 1290 C C . LEU A 1 167 ? -2.244 2.532 -2.040 1.00 90.81 167 LEU A C 1
ATOM 1292 O O . LEU A 1 167 ? -2.323 2.160 -0.875 1.00 90.81 167 LEU A O 1
ATOM 1296 N N . ASP A 1 168 ? -2.958 3.562 -2.497 1.00 91.00 168 ASP A N 1
ATOM 1297 C CA . ASP A 1 168 ? -3.906 4.307 -1.657 1.00 91.00 168 ASP A CA 1
ATOM 1298 C C . ASP A 1 168 ? -5.035 3.416 -1.126 1.00 91.00 168 ASP A C 1
ATOM 1300 O O . ASP A 1 168 ? -5.391 3.471 0.050 1.00 91.00 168 ASP A O 1
ATOM 1304 N N . GLU A 1 169 ? -5.560 2.523 -1.966 1.00 90.81 169 GLU A N 1
ATOM 1305 C CA . GLU A 1 169 ? -6.556 1.532 -1.566 1.00 90.81 169 GLU A CA 1
ATOM 1306 C C . GLU A 1 169 ? -6.015 0.584 -0.485 1.00 90.81 169 GLU A C 1
ATOM 1308 O O . GLU A 1 169 ? -6.755 0.234 0.434 1.00 90.81 169 GLU A O 1
ATOM 1313 N N . LEU A 1 170 ? -4.733 0.201 -0.564 1.00 92.38 170 LEU A N 1
ATOM 1314 C CA . LEU A 1 170 ? -4.049 -0.603 0.455 1.00 92.38 170 LEU A CA 1
ATOM 1315 C C . LEU A 1 170 ? -3.837 0.180 1.758 1.00 92.38 170 LEU A C 1
ATOM 1317 O O . LEU A 1 170 ? -4.164 -0.339 2.820 1.00 92.38 170 LEU A O 1
ATOM 1321 N N . ILE A 1 171 ? -3.376 1.432 1.692 1.00 91.75 171 ILE A N 1
ATOM 1322 C CA . ILE A 1 171 ? -3.183 2.305 2.865 1.00 91.75 171 ILE A CA 1
ATOM 1323 C C . ILE A 1 171 ? -4.514 2.518 3.598 1.00 91.75 171 ILE A C 1
ATOM 1325 O O . ILE A 1 171 ? -4.633 2.309 4.809 1.00 91.75 171 ILE A O 1
ATOM 1329 N N . THR A 1 172 ? -5.550 2.886 2.846 1.00 90.44 172 THR A N 1
ATOM 1330 C CA . THR A 1 172 ? -6.880 3.197 3.381 1.00 90.44 172 THR A CA 1
ATOM 1331 C C . THR A 1 172 ? -7.725 1.959 3.663 1.00 90.44 172 THR A C 1
ATOM 1333 O O . THR A 1 172 ? -8.770 2.069 4.304 1.00 90.44 172 THR A O 1
ATOM 1336 N N . ARG A 1 173 ? -7.317 0.778 3.181 1.00 90.44 173 ARG A N 1
ATOM 1337 C CA . ARG A 1 173 ? -8.095 -0.476 3.232 1.00 90.44 173 ARG A CA 1
ATOM 1338 C C . ARG A 1 173 ? -9.537 -0.286 2.763 1.00 90.44 173 ARG A C 1
ATOM 1340 O O . ARG A 1 173 ? -10.484 -0.818 3.350 1.00 90.44 173 ARG A O 1
ATOM 1347 N N . SER A 1 174 ? -9.717 0.497 1.704 1.00 88.38 174 SER A N 1
ATOM 1348 C CA . SER A 1 174 ? -11.045 0.917 1.249 1.00 88.38 174 SER A CA 1
ATOM 1349 C C . SER A 1 174 ? -11.873 -0.216 0.626 1.00 88.38 174 SER A C 1
ATOM 1351 O O . SER A 1 174 ? -13.098 -0.093 0.573 1.00 88.38 174 SER A O 1
ATOM 1353 N N . SER A 1 175 ? -11.259 -1.356 0.281 1.00 87.00 175 SER A N 1
ATOM 1354 C CA . SER A 1 175 ? -11.939 -2.588 -0.154 1.00 87.00 175 SER A CA 1
ATOM 1355 C C . SER A 1 175 ? -11.683 -3.792 0.763 1.00 87.00 175 SER A C 1
ATOM 1357 O O . SER A 1 175 ? -10.790 -3.778 1.616 1.00 87.00 175 SER A O 1
ATOM 1359 N N . ASP A 1 176 ? -12.489 -4.851 0.613 1.00 84.50 176 ASP A N 1
ATOM 1360 C CA . ASP A 1 176 ? -12.282 -6.130 1.313 1.00 84.50 176 ASP A CA 1
ATOM 1361 C C . ASP A 1 176 ? -10.933 -6.731 0.917 1.00 84.50 176 ASP A C 1
ATOM 1363 O O . ASP A 1 176 ? -10.143 -7.092 1.782 1.00 84.50 176 ASP A O 1
ATOM 1367 N N . LEU A 1 177 ? -10.616 -6.739 -0.380 1.00 84.69 177 LEU A N 1
ATOM 1368 C CA . LEU A 1 177 ? -9.345 -7.252 -0.890 1.00 84.69 177 LEU A CA 1
ATOM 1369 C C . LEU A 1 177 ? -8.142 -6.546 -0.252 1.00 84.69 177 LEU A C 1
ATOM 1371 O O . LEU A 1 177 ? -7.223 -7.213 0.218 1.00 84.69 177 LEU A O 1
ATOM 1375 N N . ALA A 1 178 ? -8.172 -5.214 -0.189 1.00 88.19 178 ALA A N 1
ATOM 1376 C CA . ALA A 1 178 ? -7.113 -4.435 0.441 1.00 88.19 178 ALA A CA 1
ATOM 1377 C C . ALA A 1 178 ? -6.987 -4.732 1.942 1.00 88.19 178 ALA A C 1
ATOM 1379 O O . ALA A 1 178 ? -5.881 -4.865 2.460 1.00 88.19 178 ALA A O 1
ATOM 1380 N N . TYR A 1 179 ? -8.117 -4.901 2.633 1.00 86.94 179 TYR A N 1
ATOM 1381 C CA . TYR A 1 179 ? -8.133 -5.294 4.038 1.00 86.94 179 TYR A CA 1
ATOM 1382 C C . TYR A 1 179 ? -7.432 -6.642 4.276 1.00 86.94 179 TYR A C 1
ATOM 1384 O O . TYR A 1 179 ? -6.566 -6.731 5.147 1.00 86.94 179 TYR A O 1
ATOM 1392 N N . TYR A 1 180 ? -7.743 -7.681 3.491 1.00 83.50 180 TYR A N 1
ATOM 1393 C CA . TYR A 1 180 ? -7.100 -8.993 3.665 1.00 83.50 180 TYR A CA 1
ATOM 1394 C C . TYR A 1 180 ? -5.648 -9.027 3.208 1.00 83.50 180 TYR A C 1
ATOM 1396 O O . TYR A 1 180 ? -4.863 -9.747 3.817 1.00 83.50 180 TYR A O 1
ATOM 1404 N N . HIS A 1 181 ? -5.284 -8.251 2.186 1.00 86.25 181 HIS A N 1
ATOM 1405 C CA . HIS A 1 181 ? -3.889 -8.082 1.781 1.00 86.25 181 HIS A CA 1
ATOM 1406 C C . HIS A 1 181 ? -3.055 -7.552 2.956 1.00 86.25 181 HIS A C 1
ATOM 1408 O O . HIS A 1 181 ? -2.093 -8.189 3.378 1.00 86.25 181 HIS A O 1
ATOM 1414 N N . VAL A 1 182 ? -3.493 -6.441 3.561 1.00 88.00 182 VAL A N 1
ATOM 1415 C CA . VAL A 1 182 ? -2.802 -5.824 4.704 1.00 88.00 182 VAL A CA 1
ATOM 1416 C C . VAL A 1 182 ? -2.773 -6.756 5.912 1.00 88.00 182 VAL A C 1
ATOM 1418 O O . VAL A 1 182 ? -1.735 -6.909 6.552 1.00 88.00 182 VAL A O 1
ATOM 1421 N N . ARG A 1 183 ? -3.892 -7.429 6.204 1.00 82.88 183 ARG A N 1
ATOM 1422 C CA . ARG A 1 183 ? -3.965 -8.435 7.272 1.00 82.88 183 ARG A CA 1
ATOM 1423 C C . ARG A 1 183 ? -2.969 -9.576 7.059 1.00 82.88 183 ARG A C 1
ATOM 1425 O O . ARG A 1 183 ? -2.331 -10.001 8.016 1.00 82.88 183 ARG A O 1
ATOM 1432 N N . GLY A 1 184 ? -2.856 -10.073 5.828 1.00 80.06 184 GLY A N 1
ATOM 1433 C CA . GLY A 1 184 ? -1.938 -11.149 5.460 1.00 80.06 184 GLY A CA 1
ATOM 1434 C C . GLY A 1 184 ? -0.481 -10.761 5.696 1.00 80.06 184 GLY A C 1
ATOM 1435 O O . GLY A 1 184 ? 0.236 -11.506 6.357 1.00 80.06 184 GLY A O 1
ATOM 1436 N N . ASN A 1 185 ? -0.080 -9.571 5.243 1.00 82.75 185 ASN A N 1
AT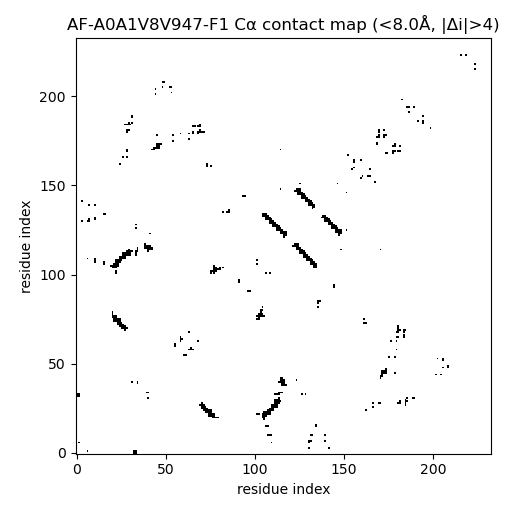OM 1437 C CA . ASN A 1 185 ? 1.289 -9.074 5.412 1.00 82.75 185 ASN A CA 1
ATOM 1438 C C . ASN A 1 185 ? 1.641 -8.820 6.882 1.00 82.75 185 ASN A C 1
ATOM 1440 O O . ASN A 1 185 ? 2.697 -9.235 7.344 1.00 82.75 185 ASN A O 1
ATOM 1444 N N . ILE A 1 186 ? 0.719 -8.256 7.665 1.00 81.31 186 ILE A N 1
ATOM 1445 C CA . ILE A 1 186 ? 0.912 -8.083 9.113 1.00 81.31 186 ILE A CA 1
ATOM 1446 C C . ILE A 1 186 ? 1.080 -9.430 9.821 1.00 81.31 186 ILE A C 1
ATOM 1448 O O . ILE A 1 186 ? 1.984 -9.585 10.638 1.00 81.31 186 ILE A O 1
ATOM 1452 N N . ALA A 1 187 ? 0.236 -10.416 9.506 1.00 74.81 187 ALA A N 1
ATOM 1453 C CA . ALA A 1 187 ? 0.325 -11.744 10.108 1.00 74.81 187 ALA A CA 1
ATOM 1454 C C . ALA A 1 187 ? 1.594 -12.508 9.691 1.00 74.81 187 ALA A C 1
ATOM 1456 O O . ALA A 1 187 ? 2.062 -13.361 10.442 1.00 74.81 187 ALA A O 1
ATOM 1457 N N . TRP A 1 188 ? 2.127 -12.224 8.501 1.00 72.56 188 TRP A N 1
ATOM 1458 C CA . TRP A 1 188 ? 3.356 -12.828 7.991 1.00 72.56 188 TRP A CA 1
ATOM 1459 C C . TRP A 1 188 ? 4.616 -12.204 8.601 1.00 72.56 188 TRP A C 1
ATOM 1461 O O . TRP A 1 188 ? 5.572 -12.918 8.899 1.00 72.56 188 TRP A O 1
ATOM 1471 N N . GLU A 1 189 ? 4.620 -10.883 8.786 1.00 70.81 189 GLU A N 1
ATOM 1472 C CA . GLU A 1 189 ? 5.824 -10.123 9.136 1.00 70.81 189 GLU A CA 1
ATOM 1473 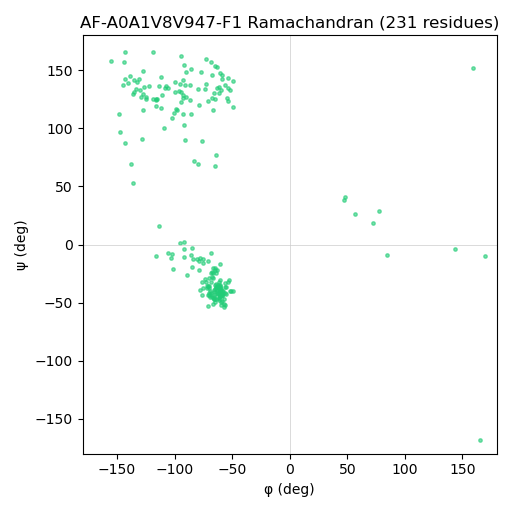C C . GLU A 1 189 ? 5.923 -9.741 10.624 1.00 70.81 189 GLU A C 1
ATOM 1475 O O . GLU A 1 189 ? 7.026 -9.490 11.113 1.00 70.81 189 GLU A O 1
ATOM 1480 N N . MET A 1 190 ? 4.814 -9.709 11.376 1.00 70.62 190 MET A N 1
ATOM 1481 C CA . MET A 1 190 ? 4.823 -9.418 12.818 1.00 70.62 190 MET A CA 1
ATOM 1482 C C . MET A 1 190 ? 4.858 -10.683 13.677 1.00 70.62 190 MET A C 1
ATOM 1484 O O . MET A 1 190 ? 4.479 -11.775 13.256 1.00 70.62 190 MET A O 1
ATOM 1488 N N . SER A 1 191 ? 5.238 -10.521 14.951 1.00 66.00 191 SER A N 1
ATOM 1489 C CA . SER A 1 191 ? 4.943 -11.548 15.948 1.00 66.00 191 SER A CA 1
ATOM 1490 C C . SER A 1 191 ? 3.431 -11.773 16.031 1.00 66.00 191 SER A C 1
ATOM 1492 O O . SER A 1 191 ? 2.633 -10.838 15.920 1.00 66.00 191 SER A O 1
ATOM 1494 N N . THR A 1 192 ? 3.039 -13.021 16.279 1.00 65.44 192 THR A N 1
ATOM 1495 C CA . THR A 1 192 ? 1.639 -13.440 16.395 1.00 65.44 192 THR A CA 1
ATOM 1496 C C . THR A 1 192 ? 0.830 -12.534 17.331 1.00 65.44 192 THR A C 1
ATOM 1498 O O . THR A 1 192 ? -0.304 -12.182 17.026 1.00 65.44 192 THR A O 1
ATOM 1501 N N . GLU A 1 193 ? 1.417 -12.100 18.449 1.00 64.81 193 GLU A N 1
ATOM 1502 C CA . GLU A 1 193 ? 0.764 -11.233 19.439 1.00 64.81 193 GLU A CA 1
ATOM 1503 C C . GLU A 1 193 ? 0.493 -9.817 18.919 1.00 64.81 193 GLU A C 1
ATOM 1505 O O . GLU A 1 193 ? -0.597 -9.287 19.131 1.00 64.81 193 GLU A O 1
ATOM 1510 N N . ALA A 1 194 ? 1.451 -9.206 18.217 1.00 67.81 194 ALA A N 1
ATOM 1511 C CA . ALA A 1 194 ? 1.284 -7.858 17.682 1.00 67.81 194 ALA A CA 1
ATOM 1512 C C . ALA A 1 194 ? 0.302 -7.839 16.499 1.00 67.81 194 ALA A C 1
ATOM 1514 O O . ALA A 1 194 ? -0.538 -6.942 16.413 1.00 67.81 194 ALA A O 1
ATOM 1515 N N . ALA A 1 195 ? 0.336 -8.876 15.656 1.00 68.06 195 ALA A N 1
ATOM 1516 C CA . ALA A 1 195 ? -0.660 -9.080 14.608 1.00 68.06 195 ALA A CA 1
ATOM 1517 C C . ALA A 1 195 ? -2.076 -9.241 15.192 1.00 68.06 195 ALA A C 1
ATOM 1519 O O . ALA A 1 195 ? -3.016 -8.604 14.716 1.00 68.06 195 ALA A O 1
ATOM 1520 N N . PHE A 1 196 ? -2.233 -10.030 16.264 1.00 68.12 196 PHE A N 1
ATOM 1521 C CA . PHE A 1 196 ? -3.521 -10.186 16.948 1.00 68.12 196 PHE A CA 1
ATOM 1522 C C . PHE A 1 196 ? -4.001 -8.902 17.624 1.00 68.12 196 PHE A C 1
ATOM 1524 O O . PHE A 1 196 ? -5.196 -8.611 17.595 1.00 68.12 196 PHE A O 1
ATOM 1531 N N . ALA A 1 197 ? -3.099 -8.127 18.230 1.00 74.38 197 ALA A N 1
ATOM 1532 C CA . ALA A 1 197 ? -3.452 -6.840 18.819 1.00 74.38 197 ALA A CA 1
ATOM 1533 C C . ALA A 1 197 ? -3.983 -5.873 17.750 1.00 74.38 197 ALA A C 1
ATOM 1535 O O . ALA A 1 197 ? -5.006 -5.220 17.964 1.00 74.38 197 ALA A O 1
ATOM 1536 N N . GLU A 1 198 ? -3.341 -5.827 16.581 1.00 73.62 198 GLU A N 1
ATOM 1537 C CA . GLU A 1 198 ? -3.782 -5.003 15.456 1.00 73.62 198 GLU A CA 1
ATOM 1538 C C . GLU A 1 198 ? -5.132 -5.456 14.889 1.00 73.62 198 GLU A C 1
ATOM 1540 O O . GLU A 1 198 ? -6.040 -4.643 14.711 1.00 73.62 198 GLU A O 1
ATOM 1545 N N . GLU A 1 199 ? -5.317 -6.761 14.699 1.00 71.50 199 GLU A N 1
ATOM 1546 C CA . GLU A 1 199 ? -6.602 -7.329 14.289 1.00 71.50 199 GLU A CA 1
ATOM 1547 C C . GLU A 1 199 ? -7.713 -7.015 15.307 1.00 71.50 199 GLU A C 1
ATOM 1549 O O . GLU A 1 199 ? -8.820 -6.619 14.933 1.00 71.50 199 GLU A O 1
ATOM 1554 N N . GLY A 1 200 ? -7.407 -7.115 16.603 1.00 70.81 200 GLY A N 1
ATOM 1555 C CA . GLY A 1 200 ? -8.313 -6.745 17.687 1.00 70.81 200 GLY A CA 1
ATOM 1556 C C . GLY A 1 200 ? -8.716 -5.270 17.641 1.00 70.81 200 GLY A C 1
ATOM 1557 O O . GLY A 1 200 ? -9.898 -4.956 17.814 1.00 70.81 200 GLY A O 1
ATOM 1558 N N . ARG A 1 201 ? -7.773 -4.362 17.338 1.00 79.00 201 ARG A N 1
ATOM 1559 C CA . ARG A 1 201 ? -8.064 -2.931 17.137 1.00 79.00 201 ARG A CA 1
ATOM 1560 C C . ARG A 1 201 ? -9.069 -2.724 16.007 1.00 79.00 201 ARG A C 1
ATOM 1562 O O . ARG A 1 201 ? -10.025 -1.966 16.172 1.00 79.00 201 ARG A O 1
ATOM 1569 N N . TRP A 1 202 ? -8.906 -3.419 14.886 1.00 77.56 202 TRP A N 1
ATOM 1570 C CA . TRP A 1 202 ? -9.827 -3.307 13.755 1.00 77.56 202 TRP A CA 1
ATOM 1571 C C . TRP A 1 202 ? -11.227 -3.815 14.095 1.00 77.56 202 TRP A C 1
ATOM 1573 O O . TRP A 1 202 ? -12.206 -3.096 13.890 1.00 77.56 202 TRP A O 1
ATOM 1583 N N . VAL A 1 203 ? -11.329 -5.013 14.680 1.00 73.94 203 VAL A N 1
ATOM 1584 C CA . VAL A 1 203 ? -12.611 -5.588 15.120 1.00 73.94 203 VAL A CA 1
ATOM 1585 C C . VAL A 1 203 ? -13.322 -4.644 16.088 1.00 73.94 203 VAL A C 1
ATOM 1587 O O . VAL A 1 203 ? -14.525 -4.418 15.956 1.00 73.94 203 VAL A O 1
ATOM 1590 N N . HIS A 1 204 ? -12.586 -4.030 17.017 1.00 78.56 204 HIS A N 1
ATOM 1591 C CA . HIS A 1 204 ? -13.144 -3.054 17.945 1.00 78.56 204 HIS A CA 1
ATOM 1592 C C . HIS A 1 204 ? -13.706 -1.813 17.231 1.00 78.56 204 HIS A C 1
ATOM 1594 O O . HIS A 1 204 ? -14.778 -1.329 17.605 1.00 78.56 204 HIS A O 1
ATOM 1600 N N . LEU A 1 205 ? -13.022 -1.281 16.210 1.00 79.62 205 LEU A N 1
ATOM 1601 C CA . LEU A 1 205 ? -13.496 -0.118 15.446 1.00 79.62 205 LEU A CA 1
ATOM 1602 C C . LEU A 1 205 ? -14.845 -0.397 14.763 1.00 79.62 205 LEU A C 1
ATOM 1604 O O . LEU A 1 205 ? -15.761 0.425 14.857 1.00 79.62 205 LEU A O 1
ATOM 1608 N N . TRP A 1 206 ? -15.004 -1.569 14.145 1.00 77.38 206 TRP A N 1
ATOM 1609 C CA . TRP A 1 206 ? -16.286 -1.992 13.568 1.00 77.38 206 TRP A CA 1
ATOM 1610 C C . TRP A 1 206 ? -17.346 -2.307 14.630 1.00 77.38 206 TRP A C 1
ATOM 1612 O O . TRP A 1 206 ? -18.476 -1.836 14.514 1.00 77.38 206 TRP A O 1
ATOM 1622 N N . GLY A 1 207 ? -16.992 -3.019 15.703 1.00 70.44 207 GLY A N 1
ATOM 1623 C CA . GLY A 1 207 ? -17.918 -3.313 16.803 1.00 70.44 207 GLY A CA 1
ATOM 1624 C C . GLY A 1 207 ? -18.452 -2.045 17.476 1.00 70.44 207 GLY A C 1
ATOM 1625 O O . GLY A 1 207 ? -19.641 -1.941 17.769 1.00 70.44 207 GLY A O 1
ATOM 1626 N N . SER A 1 208 ? -17.604 -1.025 17.633 1.00 70.94 208 SER A N 1
ATOM 1627 C CA . SER A 1 208 ? -17.996 0.293 18.150 1.00 70.94 208 SER 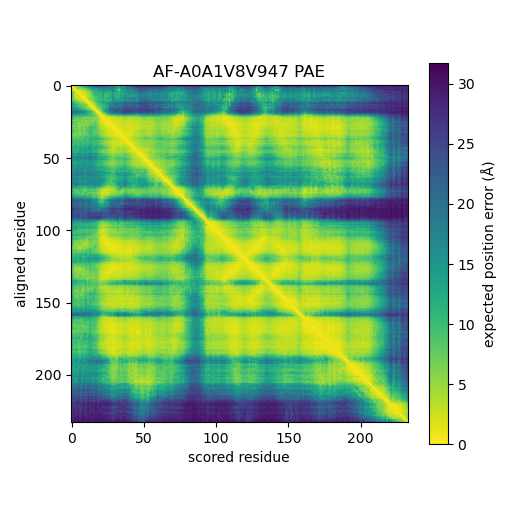A CA 1
ATOM 1628 C C . SER A 1 208 ? -18.996 1.002 17.237 1.00 70.94 208 SER A C 1
ATOM 1630 O O . SER A 1 208 ? -19.901 1.678 17.721 1.00 70.94 208 SER A O 1
ATOM 1632 N N . LYS A 1 209 ? -18.862 0.856 15.913 1.00 72.00 209 LYS A N 1
ATOM 1633 C CA . LYS A 1 209 ? -19.854 1.368 14.960 1.00 72.00 209 LYS A CA 1
ATOM 1634 C C . LYS A 1 209 ? -21.195 0.659 15.138 1.00 72.00 209 LYS A C 1
ATOM 1636 O O . LYS A 1 209 ? -22.218 1.334 15.173 1.00 72.00 209 LYS A O 1
ATOM 1641 N N . GLU A 1 210 ? -21.202 -0.668 15.231 1.00 62.66 210 GLU A N 1
ATOM 1642 C CA . GLU A 1 210 ? -22.436 -1.444 15.400 1.00 62.66 210 GLU A CA 1
ATOM 1643 C C . GLU A 1 210 ? -23.140 -1.124 16.721 1.00 62.66 210 GLU A C 1
ATOM 1645 O O . GLU A 1 210 ? -24.361 -0.983 16.743 1.00 62.66 210 GLU A O 1
ATOM 1650 N N . LEU A 1 211 ? -22.374 -0.943 17.801 1.00 59.38 211 LEU A N 1
ATOM 1651 C CA . LEU A 1 211 ? -22.874 -0.465 19.090 1.00 59.38 211 LEU A CA 1
ATOM 1652 C C . LEU A 1 211 ? -23.515 0.918 18.956 1.00 59.38 211 LEU A C 1
ATOM 1654 O O . LEU A 1 211 ? -24.688 1.058 19.279 1.00 59.38 211 LEU A O 1
ATOM 1658 N N . ARG A 1 212 ? -22.817 1.900 18.368 1.00 65.62 212 ARG A N 1
ATOM 1659 C CA . ARG A 1 212 ? -23.388 3.240 18.130 1.00 65.62 212 ARG A CA 1
ATOM 1660 C C . ARG A 1 212 ? -24.616 3.208 17.219 1.00 65.62 212 ARG A C 1
ATOM 1662 O O . ARG A 1 212 ? -25.517 4.024 17.377 1.00 65.62 212 ARG A O 1
ATOM 1669 N N . ALA A 1 213 ? -24.656 2.311 16.235 1.00 62.44 213 ALA A N 1
ATOM 1670 C CA . ALA A 1 213 ? -25.806 2.155 15.348 1.00 62.44 213 ALA A CA 1
ATOM 1671 C C . ALA A 1 213 ? -27.019 1.575 16.091 1.00 62.44 213 ALA A C 1
ATOM 1673 O O . ALA A 1 213 ? -28.130 2.050 15.876 1.00 62.44 213 ALA A O 1
ATOM 1674 N N . LYS A 1 214 ? -26.805 0.603 16.990 1.00 59.53 214 LYS A N 1
ATOM 1675 C CA . LYS A 1 214 ? -27.846 0.073 17.884 1.00 59.53 214 LYS A CA 1
ATOM 1676 C C . LYS A 1 214 ? -28.319 1.120 18.884 1.00 59.53 214 LYS A C 1
ATOM 1678 O O . LYS A 1 214 ? -29.512 1.355 18.964 1.00 59.53 214 LYS A O 1
ATOM 1683 N N . GLU A 1 215 ? -27.400 1.827 19.541 1.00 63.81 215 GLU A N 1
ATOM 1684 C CA . GLU A 1 215 ? -27.728 2.931 20.451 1.00 63.81 215 GLU A CA 1
ATOM 1685 C C . GLU A 1 215 ? -28.577 4.002 19.749 1.00 63.81 215 GLU A C 1
ATOM 1687 O O . GLU A 1 215 ? -29.581 4.437 20.298 1.00 63.81 215 GLU A O 1
ATOM 1692 N N . ARG A 1 216 ? -28.250 4.373 18.500 1.00 59.41 216 ARG A N 1
ATOM 1693 C CA . ARG A 1 216 ? -29.080 5.286 17.688 1.00 59.41 216 ARG A CA 1
ATOM 1694 C C . ARG A 1 216 ? -30.425 4.696 17.266 1.00 59.41 216 ARG A C 1
ATOM 1696 O O . ARG A 1 216 ? -31.368 5.456 17.090 1.00 59.41 216 ARG A O 1
ATOM 1703 N N . ALA A 1 217 ? -30.509 3.387 17.041 1.00 62.66 217 ALA A N 1
ATOM 1704 C CA . ALA A 1 217 ? -31.763 2.717 16.696 1.00 62.66 217 ALA A CA 1
ATOM 1705 C C . ALA A 1 217 ? -32.701 2.591 17.909 1.00 62.66 217 ALA A C 1
ATOM 1707 O O . ALA A 1 217 ? -33.918 2.616 17.742 1.00 62.66 217 ALA A O 1
ATOM 1708 N N . ASP A 1 218 ? -32.129 2.496 19.111 1.00 63.62 218 ASP A N 1
ATOM 1709 C CA . ASP A 1 218 ? -32.847 2.460 20.386 1.00 63.62 218 ASP A CA 1
ATOM 1710 C C . ASP A 1 218 ? -33.204 3.869 20.903 1.00 63.62 218 ASP A C 1
ATOM 1712 O O . ASP A 1 218 ? -34.021 4.011 21.816 1.00 63.62 218 ASP A O 1
ATOM 1716 N N . MET A 1 219 ? -32.625 4.922 20.313 1.00 63.06 219 MET A N 1
ATOM 1717 C CA . MET A 1 219 ? -32.994 6.309 20.589 1.00 63.06 219 MET A CA 1
ATOM 1718 C C . MET A 1 219 ? -34.349 6.659 19.970 1.00 63.06 219 MET A C 1
ATOM 1720 O O . MET A 1 219 ? -34.645 6.344 18.816 1.00 63.06 219 MET A O 1
ATOM 1724 N N . THR A 1 220 ? -35.171 7.391 20.721 1.00 70.00 220 THR A N 1
ATOM 1725 C CA . THR A 1 220 ? -36.412 7.953 20.179 1.00 70.00 220 THR A CA 1
ATOM 1726 C C . THR A 1 220 ? -36.104 9.052 19.158 1.00 70.00 220 THR A C 1
ATOM 1728 O O . THR A 1 220 ? -35.047 9.683 19.195 1.00 70.00 220 THR A O 1
ATOM 1731 N N . VAL A 1 221 ? -37.049 9.326 18.251 1.00 66.50 221 VAL A N 1
ATOM 1732 C CA . VAL A 1 221 ? -36.920 10.400 17.244 1.00 66.50 221 VAL A CA 1
ATOM 1733 C C . VAL A 1 221 ? -36.547 11.739 17.899 1.00 66.50 221 VAL A C 1
ATOM 1735 O O . VAL A 1 221 ? -35.658 12.431 17.417 1.00 66.50 221 VAL A O 1
ATOM 1738 N N . GLU A 1 222 ? -37.135 12.047 19.058 1.00 68.31 222 GLU A N 1
ATOM 1739 C CA . GLU A 1 222 ? -36.848 13.259 19.839 1.00 68.31 222 GLU A CA 1
ATOM 1740 C C . GLU A 1 222 ? -35.400 13.307 20.360 1.00 68.31 222 GLU A C 1
ATOM 1742 O O . GLU A 1 222 ? -34.777 14.368 20.367 1.00 68.31 222 GLU A O 1
ATOM 1747 N N . GLN A 1 223 ? -34.832 12.163 20.758 1.00 59.94 223 GLN A N 1
ATOM 1748 C CA . GLN A 1 223 ? -33.444 12.071 21.220 1.00 59.94 223 GLN A CA 1
ATOM 1749 C C . GLN A 1 223 ? -32.448 12.229 20.065 1.00 59.94 223 GLN A C 1
ATOM 1751 O O . GLN A 1 223 ? -31.391 12.831 20.250 1.00 59.94 223 GLN A O 1
ATOM 1756 N N . VAL A 1 224 ? -32.780 11.726 18.871 1.00 59.16 224 VAL A N 1
ATOM 1757 C CA . VAL A 1 224 ? -31.952 11.887 17.663 1.00 59.16 224 VAL A CA 1
ATOM 1758 C C . VAL A 1 224 ? -31.988 13.334 17.166 1.00 59.16 224 VAL A C 1
ATOM 1760 O O . VAL A 1 224 ? -30.940 13.895 16.850 1.00 59.16 224 VAL A O 1
ATOM 1763 N N . GLU A 1 225 ? -33.164 13.965 17.147 1.00 59.75 225 GLU A N 1
ATOM 1764 C CA . GLU A 1 225 ? -33.320 15.374 16.762 1.00 59.75 225 GLU A CA 1
ATOM 1765 C C . GLU A 1 225 ? -32.605 16.332 17.723 1.00 59.75 225 GLU A C 1
ATOM 1767 O O . GLU A 1 225 ? -32.034 17.331 17.283 1.00 59.75 225 GLU A O 1
ATOM 1772 N N . TRP A 1 226 ? -32.596 16.028 19.023 1.00 69.62 226 TRP A N 1
ATOM 1773 C CA . TRP A 1 226 ? -31.848 16.801 20.015 1.00 69.62 226 TRP A CA 1
ATOM 1774 C C . TRP A 1 226 ? -30.329 16.700 19.798 1.00 69.62 226 TRP A C 1
ATOM 1776 O O . TRP A 1 226 ? -29.650 17.722 19.742 1.00 69.62 226 TRP A O 1
ATOM 1786 N N . LEU A 1 227 ? -29.805 15.489 19.575 1.00 53.97 227 LEU A N 1
ATOM 1787 C CA . LEU A 1 227 ? -28.375 15.260 19.323 1.00 53.97 227 LEU A CA 1
ATOM 1788 C C . LEU A 1 227 ? -27.895 15.898 18.011 1.00 53.97 227 LEU A C 1
ATOM 1790 O O . LEU A 1 227 ? -26.800 16.448 17.961 1.00 53.97 227 LEU A O 1
ATOM 1794 N N . LEU A 1 228 ? -28.714 15.869 16.955 1.00 54.97 228 LEU A N 1
ATOM 1795 C CA . LEU A 1 228 ? -28.393 16.536 15.689 1.00 54.97 228 LEU A CA 1
ATOM 1796 C C . LEU A 1 228 ? -28.364 18.067 15.818 1.00 54.97 228 LEU A C 1
ATOM 1798 O O . LEU A 1 228 ? -27.600 18.703 15.100 1.00 54.97 228 LEU A O 1
ATOM 1802 N N . ARG A 1 229 ? -29.138 18.656 16.743 1.00 57.81 229 ARG A N 1
ATOM 1803 C CA . ARG A 1 229 ? -29.077 20.097 17.050 1.00 57.81 229 ARG A CA 1
ATOM 1804 C C . ARG A 1 229 ? -27.867 20.489 17.896 1.00 57.81 229 ARG A C 1
ATOM 1806 O O . ARG A 1 229 ? -27.385 21.601 17.738 1.00 57.81 229 ARG A O 1
ATOM 1813 N N . GLU A 1 230 ? -27.387 19.623 18.789 1.00 52.12 230 GLU A N 1
ATOM 1814 C CA . GLU A 1 230 ? -26.205 19.930 19.615 1.00 52.12 230 GLU A CA 1
ATOM 1815 C C . GLU A 1 230 ? -24.869 19.754 18.877 1.00 52.12 230 GLU A C 1
ATOM 1817 O O . GLU A 1 230 ? -23.876 20.357 19.274 1.00 52.12 230 GLU A O 1
ATOM 1822 N N . VAL A 1 231 ? -24.825 18.955 17.805 1.00 45.84 231 VAL A N 1
ATOM 1823 C CA . VAL A 1 231 ? -23.597 18.711 17.020 1.00 45.84 231 VAL A CA 1
ATOM 1824 C C . VAL A 1 231 ? -23.361 19.782 15.935 1.00 45.84 231 VAL A C 1
ATOM 1826 O O . VAL A 1 231 ? -22.272 19.847 15.371 1.00 45.84 231 VAL A O 1
ATOM 1829 N N . GLU A 1 232 ? -24.323 20.675 15.673 1.00 33.88 232 GLU A N 1
ATOM 1830 C CA . GLU A 1 232 ? -24.088 21.917 14.917 1.00 33.88 232 GLU A CA 1
ATOM 1831 C C . GLU A 1 232 ? -23.457 23.005 15.820 1.00 33.88 232 GLU A C 1
ATOM 1833 O O . GLU A 1 232 ? -24.104 24.002 16.142 1.00 33.88 232 GLU A O 1
ATOM 1838 N N . ILE A 1 233 ? -22.194 22.821 16.235 1.00 36.12 233 ILE A N 1
ATOM 1839 C CA . ILE A 1 233 ? -21.298 23.887 16.744 1.00 36.12 233 ILE A CA 1
ATOM 1840 C C . ILE A 1 233 ? -19.894 23.689 16.171 1.00 36.12 233 ILE A C 1
ATOM 1842 O O . ILE A 1 233 ? -19.351 22.571 16.312 1.00 36.12 233 ILE A O 1
#

Secondary structure (DSSP, 8-state):
---HHHHHHHHTT--GGG-TTEEEEEEESS-GGGSPTTPPBP-PPPTTTTTSPPPPS-GGGGT--GGGTT-EEEEEEPP----PPTTS-S---SHHHHHHHHHHS-EEEEEEEEEEEETTTTEEEEEEEEEEEETT-SSEEEEEEEEEHHHHHHHHHH---HHHHHHHHHHHT-SHHHHHHHHHHHHHHS-HHHHHHHHHHHHHHHHHHHHHHHHHHHS-HHHHHHHHHHS--

Foldseek 3Di:
DDDPCNQVVVQVPDPLVPDPQKEKEKEAPQPCVPPPPPWDFDAPFAPPLLPDADQDPDVVVVPDDLVPLRIDMDIAGADPDDDDQPDDPPDDADPVVVVVCSNHFHWYKYKHWTWTQDPVVRFIKIKMWMWIDTPNDPDIDIHIDIDTPVVLVVVCVVPVDPVSVVVVCLRNVHDSSSVSNNLSNCCVPDDVVVSVVVVVVNVVSSVVSVVVVVVVVPDDPVRVVVVVVVVPD

Solvent-accessible surface area (backbone atoms only — not comparable to full-atom values): 13331 Å² total; per-residue (Å²): 117,74,48,70,67,58,61,47,50,70,60,68,78,65,74,65,82,82,50,88,58,34,14,39,37,34,39,28,46,54,28,65,60,72,55,59,90,94,57,52,80,49,74,64,76,52,45,61,55,92,82,50,80,78,73,67,92,58,45,65,83,76,73,44,56,53,90,69,33,48,52,50,75,43,80,41,74,26,53,95,53,82,76,74,70,88,84,82,79,92,78,79,91,50,71,70,54,54,51,53,46,49,51,44,37,34,27,44,30,47,34,38,29,30,41,27,51,38,80,91,76,73,42,49,35,36,39,36,42,39,34,37,36,39,73,86,41,95,58,72,45,77,48,78,48,75,44,41,55,64,59,50,57,55,50,40,76,81,56,70,41,75,69,57,52,50,50,50,32,44,62,32,26,60,42,66,69,28,40,47,20,33,49,30,27,37,56,71,75,41,58,70,66,61,30,48,51,53,52,48,52,51,52,48,57,48,51,52,49,53,50,54,51,47,55,58,69,73,42,52,73,70,56,52,55,50,51,60,59,68,65,73,117